Protein AF-A0A8H5LHE0-F1 (afdb_monomer_lite)

InterPro domains:
  IPR001611 Leucine-rich repeat [PF00560] (117-133)
  IPR032675 Leucine-rich repeat domain superfamily [G3DSA:3.80.10.10] (37-276)

Radius of gyration: 21.03 Å; chains: 1; bounding box: 62×58×52 Å

pLDDT: mean 79.69, std 18.16, range [37.25, 98.5]

Sequence (276 aa):
MSGLGLANSEYYSRATQTLALPSSAPSAKPGGLGHARAFSSAFSPPSSSSSASISELAVPIPSVPLSEILSIPPIPPDTASFASSLRVLSFKNRRADRSFTLPASASYDVDTGLLPNLEELDLEGCNFSDSVPVARIATGSSGATTPTRSNEPLLSLITTLFPNLVTLNLSYNLLTSDLFKAEEGKPDVLSRILFLPEGGSQAVPKTKGLKHLLLKGNRITNLDAFAAIGRDGLGTGSGGNKFTLEELDVRDNEIVALPPKLGMWPLEVLLVDGNV

Secondary structure (DSSP, 8-state):
--HHHHTSTTTEETTTTEEEPPPSS----TT------------PPP-S-----TTS--PPPP-B-HHHHHTPPPSSTTSS-HHHH--EEE-TT-TT--SEEEESS----TTT-SSTT--EEE-TTS---SEEEEEEEPSS-SS-PPPEEEEEEHHHHHHHH-TT-SEEE-TTS--BGGGGPPPTTS--HHHHHHEEESS--TTS-------EEE-TTSB----HHHHHHTTTSS--SSS-EEE---EEE-TTS--S---GGGGGS--SEEE-TT--

Organism: NCBI:txid2823264

Structure (mmCIF, N/CA/C/O backbone):
data_AF-A0A8H5LHE0-F1
#
_entry.id   AF-A0A8H5LHE0-F1
#
loop_
_atom_site.group_PDB
_atom_site.id
_atom_site.type_symbol
_atom_site.label_atom_id
_atom_site.label_alt_id
_atom_site.label_comp_id
_atom_site.label_asym_id
_atom_site.label_entity_id
_atom_site.label_seq_id
_atom_site.pdbx_PDB_ins_code
_atom_site.Cartn_x
_atom_site.Cartn_y
_atom_site.Cartn_z
_atom_site.occupancy
_atom_site.B_iso_or_equiv
_atom_site.auth_seq_id
_atom_site.auth_comp_id
_atom_site.auth_asym_id
_atom_site.auth_atom_id
_atom_site.pdbx_PDB_model_num
ATOM 1 N N . MET A 1 1 ? 16.526 -12.963 -11.743 1.00 54.44 1 MET A N 1
ATOM 2 C CA . MET A 1 1 ? 15.795 -13.336 -12.976 1.00 54.44 1 MET A CA 1
ATOM 3 C C . MET A 1 1 ? 16.007 -12.213 -13.974 1.00 54.44 1 MET A C 1
ATOM 5 O O . MET A 1 1 ? 15.900 -11.068 -13.569 1.00 54.44 1 MET A O 1
ATOM 9 N N . SER A 1 2 ? 16.366 -12.495 -15.226 1.00 58.78 2 SER A N 1
ATOM 10 C CA . SER A 1 2 ? 16.538 -11.440 -16.238 1.00 58.78 2 SER A CA 1
ATOM 11 C C . SER A 1 2 ? 15.185 -10.783 -16.552 1.00 58.78 2 SER A C 1
ATOM 13 O O . SER A 1 2 ? 14.195 -11.506 -16.654 1.00 58.78 2 SER A O 1
ATOM 15 N N . GLY A 1 3 ? 15.126 -9.457 -16.738 1.00 62.53 3 GLY A N 1
ATOM 16 C CA . GLY A 1 3 ? 13.869 -8.712 -16.955 1.00 62.53 3 GLY A CA 1
ATOM 17 C C . GLY A 1 3 ? 12.990 -9.269 -18.087 1.00 62.53 3 GLY A C 1
ATOM 18 O O . GLY A 1 3 ? 11.775 -9.350 -17.949 1.00 62.53 3 GLY A O 1
ATOM 19 N N . LEU A 1 4 ? 13.595 -9.797 -19.156 1.00 65.50 4 LEU A N 1
ATOM 20 C CA . LEU A 1 4 ? 12.873 -10.450 -20.260 1.00 65.50 4 LEU A CA 1
ATOM 21 C C . LEU A 1 4 ? 12.055 -11.683 -19.832 1.00 65.50 4 LEU A C 1
ATOM 23 O O . LEU A 1 4 ? 11.047 -11.990 -20.458 1.00 65.50 4 LEU A O 1
ATOM 27 N N . GLY A 1 5 ? 12.454 -12.379 -18.764 1.00 74.81 5 GLY A N 1
ATOM 28 C CA . GLY A 1 5 ? 11.702 -13.521 -18.234 1.00 74.81 5 GLY A CA 1
ATOM 29 C C . GLY A 1 5 ? 10.408 -13.115 -17.523 1.00 74.81 5 GLY A C 1
ATOM 30 O O . GLY A 1 5 ? 9.460 -13.892 -17.501 1.00 74.81 5 GLY A O 1
ATOM 31 N N . LEU A 1 6 ? 10.344 -11.890 -16.988 1.00 77.88 6 LEU A N 1
ATOM 32 C CA . LEU A 1 6 ? 9.155 -11.352 -16.316 1.00 77.88 6 LEU A CA 1
ATOM 33 C C . LEU A 1 6 ? 8.060 -10.933 -17.307 1.00 77.88 6 LEU A C 1
ATOM 35 O O . LEU A 1 6 ? 6.893 -10.876 -16.940 1.00 77.88 6 LEU A O 1
ATOM 39 N N . ALA A 1 7 ? 8.425 -10.690 -18.567 1.00 76.44 7 ALA A N 1
ATOM 40 C CA . ALA A 1 7 ? 7.491 -10.395 -19.651 1.00 76.44 7 ALA A CA 1
ATOM 41 C C . ALA A 1 7 ? 6.779 -11.639 -20.223 1.00 76.44 7 ALA A C 1
ATOM 43 O O . ALA A 1 7 ? 5.965 -11.517 -21.140 1.00 76.44 7 ALA A O 1
ATOM 44 N N . ASN A 1 8 ? 7.094 -12.837 -19.719 1.00 84.19 8 ASN A N 1
ATOM 45 C CA . ASN A 1 8 ? 6.444 -14.079 -20.128 1.00 84.19 8 ASN A CA 1
ATOM 46 C C . ASN A 1 8 ? 4.949 -14.051 -19.758 1.00 84.19 8 ASN A C 1
ATOM 48 O O . ASN A 1 8 ? 4.590 -13.594 -18.674 1.00 84.19 8 ASN A O 1
ATOM 52 N N . SER A 1 9 ? 4.087 -14.598 -20.622 1.00 82.44 9 SER A N 1
ATOM 53 C CA . SER A 1 9 ? 2.644 -14.740 -20.383 1.00 82.44 9 SER A CA 1
ATOM 54 C C . SER A 1 9 ? 2.292 -15.530 -19.119 1.00 82.44 9 SER A C 1
ATOM 56 O O . SER A 1 9 ? 1.175 -15.417 -18.628 1.00 82.44 9 SER A O 1
ATOM 58 N N . GLU A 1 10 ? 3.226 -16.325 -18.589 1.00 87.12 10 GLU A N 1
ATOM 59 C CA . GLU A 1 10 ? 3.064 -17.006 -17.296 1.00 87.12 10 GLU A CA 1
ATOM 60 C C . GLU A 1 10 ? 2.968 -16.038 -16.107 1.00 87.12 10 GLU A C 1
ATOM 62 O O . GLU A 1 10 ? 2.309 -16.350 -15.118 1.00 87.12 10 GLU A O 1
ATOM 67 N N . TYR A 1 11 ? 3.615 -14.874 -16.199 1.00 88.75 11 TYR A N 1
ATOM 68 C CA . TYR A 1 11 ? 3.685 -13.885 -15.117 1.00 88.75 11 TYR A CA 1
ATOM 69 C C . TYR A 1 11 ? 3.002 -12.570 -15.486 1.00 88.75 11 TYR A C 1
ATOM 71 O O . TYR A 1 11 ? 2.479 -11.880 -14.612 1.00 88.75 11 TYR A O 1
ATOM 79 N N . TYR A 1 12 ? 2.992 -12.221 -16.774 1.00 90.50 12 TYR A N 1
ATOM 80 C CA . TYR A 1 12 ? 2.439 -10.978 -17.283 1.00 90.50 12 TYR A CA 1
ATOM 81 C C . TYR A 1 12 ? 1.205 -11.213 -18.160 1.00 90.50 12 TYR A C 1
ATOM 83 O O . TYR A 1 12 ? 1.276 -11.798 -19.241 1.00 90.50 12 TYR A O 1
ATOM 91 N N . SER A 1 13 ? 0.068 -10.670 -17.727 1.00 91.19 13 SER A N 1
ATOM 92 C CA . SER A 1 13 ? -1.157 -10.598 -18.519 1.00 91.19 13 SER A CA 1
ATOM 93 C C . SER A 1 13 ? -1.261 -9.232 -19.189 1.00 91.19 13 SER A C 1
ATOM 95 O O . SER A 1 13 ? -1.514 -8.216 -18.541 1.00 91.19 13 SER A O 1
ATOM 97 N N . ARG A 1 14 ? -1.125 -9.206 -20.519 1.00 86.56 14 ARG A N 1
ATOM 98 C CA . ARG A 1 14 ? -1.249 -7.973 -21.312 1.00 86.56 14 ARG A CA 1
ATOM 99 C C . ARG A 1 14 ? -2.668 -7.404 -21.318 1.00 86.56 14 ARG A C 1
ATOM 101 O O . ARG A 1 14 ? -2.822 -6.190 -21.372 1.00 86.56 14 ARG A O 1
ATOM 108 N N . ALA A 1 15 ? -3.688 -8.263 -21.269 1.00 88.75 15 ALA A N 1
ATOM 109 C CA . ALA A 1 15 ? -5.090 -7.840 -21.309 1.00 88.75 15 ALA A CA 1
ATOM 110 C C . ALA A 1 15 ? -5.463 -6.970 -20.101 1.00 88.75 15 ALA A C 1
ATOM 112 O O . ALA A 1 15 ? -6.249 -6.038 -20.229 1.00 88.75 15 ALA A O 1
ATOM 113 N N . THR A 1 16 ? -4.863 -7.262 -18.949 1.00 89.88 16 THR A N 1
ATOM 114 C CA . THR A 1 16 ? -5.118 -6.576 -17.677 1.00 89.88 16 THR A CA 1
ATOM 115 C C . THR A 1 16 ? -3.942 -5.710 -17.225 1.00 89.88 16 THR A C 1
ATOM 117 O O . THR A 1 16 ? -4.024 -5.068 -16.183 1.00 89.88 16 THR A O 1
ATOM 120 N N . GLN A 1 17 ? -2.846 -5.682 -17.997 1.00 91.75 17 GLN A N 1
ATOM 121 C CA . GLN A 1 17 ? -1.591 -5.008 -17.643 1.00 91.75 17 GLN A CA 1
ATOM 122 C C . GLN A 1 17 ? -1.108 -5.404 -16.236 1.00 91.75 17 GLN A C 1
ATOM 124 O O . GLN A 1 17 ? -0.696 -4.562 -15.432 1.00 91.75 17 GLN A O 1
ATOM 129 N N . THR A 1 18 ? -1.200 -6.704 -15.942 1.00 93.06 18 THR A N 1
ATOM 130 C CA . THR A 1 18 ? -0.931 -7.289 -14.625 1.00 93.06 18 THR A CA 1
ATOM 131 C C . THR A 1 18 ? 0.357 -8.087 -14.649 1.00 93.06 18 THR A C 1
ATOM 133 O O . THR A 1 18 ? 0.488 -8.993 -15.468 1.00 93.06 18 THR A O 1
ATOM 136 N N . LEU A 1 19 ? 1.264 -7.806 -13.717 1.00 93.75 19 LEU A N 1
ATOM 137 C CA . LEU A 1 19 ? 2.435 -8.631 -13.437 1.00 93.75 19 LEU A CA 1
ATOM 138 C C . LEU A 1 19 ? 2.262 -9.303 -12.072 1.00 93.75 19 LEU A C 1
ATOM 140 O O . LEU A 1 19 ? 2.226 -8.629 -11.043 1.00 93.75 19 LEU A O 1
ATOM 144 N N . ALA A 1 20 ? 2.175 -10.630 -12.065 1.00 93.69 20 ALA A N 1
ATOM 145 C CA . ALA A 1 20 ? 2.076 -11.438 -10.859 1.00 93.69 20 ALA A CA 1
ATOM 146 C C . ALA A 1 20 ? 3.288 -12.363 -10.758 1.00 93.69 20 ALA A C 1
ATOM 148 O O . ALA A 1 20 ? 3.513 -13.218 -11.616 1.00 93.69 20 ALA A O 1
ATOM 149 N N . LEU A 1 21 ? 4.080 -12.194 -9.700 1.00 89.94 21 LEU A N 1
ATOM 150 C CA . LEU A 1 21 ? 5.230 -13.058 -9.461 1.00 89.94 21 LEU A CA 1
ATOM 151 C C . LEU A 1 21 ? 4.852 -14.228 -8.552 1.00 89.94 21 LEU A C 1
ATOM 153 O O . LEU A 1 21 ? 4.081 -14.052 -7.607 1.00 89.94 21 LEU A O 1
ATOM 157 N N . PRO A 1 22 ? 5.427 -15.421 -8.780 1.00 87.44 22 PRO A N 1
ATOM 158 C CA . PRO A 1 22 ? 5.182 -16.569 -7.920 1.00 87.44 22 PRO A CA 1
ATOM 159 C C . PRO A 1 22 ? 5.734 -16.326 -6.507 1.00 87.44 22 PRO A C 1
ATOM 161 O O . PRO A 1 22 ? 6.632 -15.506 -6.304 1.00 87.44 22 PRO A O 1
ATOM 164 N N . SER A 1 23 ? 5.233 -17.077 -5.526 1.00 85.25 23 SER A N 1
ATOM 165 C CA . SER A 1 23 ? 5.738 -17.064 -4.145 1.00 85.25 23 SER A CA 1
ATOM 166 C C . SER A 1 23 ? 7.246 -17.362 -4.095 1.00 85.25 23 SER A C 1
ATOM 168 O O . SER A 1 23 ? 7.713 -18.287 -4.761 1.00 85.25 23 SER A O 1
ATOM 170 N N . SER A 1 24 ? 8.017 -16.608 -3.298 1.00 78.81 24 SER A N 1
ATOM 171 C CA . SER A 1 24 ? 9.473 -16.817 -3.161 1.00 78.81 24 SER A CA 1
ATOM 172 C C . SER A 1 24 ? 9.843 -17.948 -2.196 1.00 78.81 24 SER A C 1
ATOM 174 O O . SER A 1 24 ? 10.976 -18.424 -2.204 1.00 78.81 24 SER A O 1
ATOM 176 N N . ALA A 1 25 ? 8.877 -18.435 -1.414 1.00 65.50 25 ALA A N 1
ATOM 177 C CA . ALA A 1 25 ? 9.000 -19.650 -0.618 1.00 65.50 25 ALA A CA 1
ATOM 178 C C . ALA A 1 25 ? 8.019 -20.723 -1.124 1.00 65.50 25 ALA A C 1
ATOM 180 O O . ALA A 1 25 ? 6.907 -20.380 -1.547 1.00 65.50 25 ALA A O 1
ATOM 181 N N . PRO A 1 26 ? 8.379 -22.020 -1.072 1.00 56.56 26 PRO A N 1
ATOM 182 C CA . PRO A 1 26 ? 7.423 -23.083 -1.348 1.00 56.56 26 PRO A CA 1
ATOM 183 C C . PRO A 1 26 ? 6.243 -22.952 -0.381 1.00 56.56 26 PRO A C 1
ATOM 185 O O . PRO A 1 26 ? 6.439 -22.794 0.825 1.00 56.56 26 PRO A O 1
ATOM 188 N N . SER A 1 27 ? 5.020 -23.000 -0.919 1.00 50.03 27 SER A N 1
ATOM 189 C CA . SER A 1 27 ? 3.798 -23.044 -0.112 1.00 50.03 27 SER A CA 1
ATOM 190 C C . SER A 1 27 ? 3.952 -24.152 0.929 1.00 50.03 27 SER A C 1
ATOM 192 O O . SER A 1 27 ? 4.210 -25.308 0.576 1.00 50.03 27 SER A O 1
ATOM 194 N N . ALA A 1 28 ? 3.847 -23.801 2.213 1.00 53.59 28 ALA A N 1
ATOM 195 C CA . ALA A 1 28 ? 3.747 -24.794 3.269 1.00 53.59 28 ALA A CA 1
ATOM 196 C C . ALA A 1 28 ? 2.444 -25.559 3.016 1.00 53.59 28 ALA A C 1
ATOM 198 O O . ALA A 1 28 ? 1.363 -25.063 3.326 1.00 53.59 28 ALA A O 1
ATOM 199 N N . LYS A 1 29 ? 2.535 -26.718 2.352 1.00 44.94 29 LYS A N 1
ATOM 200 C CA . LYS A 1 29 ? 1.365 -27.528 2.005 1.00 44.94 29 LYS A CA 1
ATOM 201 C C . LYS A 1 29 ? 0.512 -27.742 3.265 1.00 44.94 29 LYS A C 1
ATOM 203 O O . LYS A 1 29 ? 1.052 -28.245 4.256 1.00 44.94 29 LYS A O 1
ATOM 208 N N . PRO A 1 30 ? -0.794 -27.424 3.234 1.00 41.91 30 PRO A N 1
ATOM 209 C CA . PRO A 1 30 ? -1.678 -27.714 4.352 1.00 41.91 30 PRO A CA 1
ATOM 210 C C . PRO A 1 30 ? -1.761 -29.239 4.491 1.00 41.91 30 PRO A C 1
ATOM 212 O O . PRO A 1 30 ? -2.209 -29.929 3.578 1.00 41.91 30 PRO A O 1
ATOM 215 N N . GLY A 1 31 ? -1.233 -29.772 5.595 1.00 52.66 31 GLY A N 1
ATOM 216 C CA . GLY A 1 31 ? -1.189 -31.214 5.881 1.00 52.66 31 GLY A CA 1
ATOM 217 C C . GLY A 1 31 ? 0.184 -31.883 5.752 1.00 52.66 31 GLY A C 1
ATOM 218 O O . GLY A 1 31 ? 0.308 -33.071 6.037 1.00 52.66 31 GLY A O 1
ATOM 219 N N . GLY A 1 32 ? 1.235 -31.153 5.369 1.00 42.94 32 GLY A N 1
ATOM 220 C CA . GLY A 1 32 ? 2.600 -31.670 5.422 1.00 42.94 32 GLY A CA 1
ATOM 221 C C . GLY A 1 32 ? 3.269 -31.321 6.747 1.00 42.94 32 GLY A C 1
ATOM 222 O O . GLY A 1 32 ? 3.623 -30.165 6.955 1.00 42.94 32 GLY A O 1
ATOM 223 N N . LEU A 1 33 ? 3.548 -32.318 7.592 1.00 46.28 33 LEU A N 1
ATOM 224 C CA . LEU A 1 33 ? 4.610 -32.283 8.615 1.00 46.28 33 LEU A CA 1
ATOM 225 C C . LEU A 1 33 ? 5.990 -32.186 7.922 1.00 46.28 33 LEU A C 1
ATOM 227 O O . LEU A 1 33 ? 6.858 -33.046 8.048 1.00 46.28 33 LEU A O 1
ATOM 231 N N . GLY A 1 34 ? 6.156 -31.170 7.077 1.00 43.78 34 GLY A N 1
ATOM 232 C CA . GLY A 1 34 ? 7.313 -30.953 6.234 1.00 43.78 34 GLY A CA 1
ATOM 233 C C . GLY A 1 34 ? 8.376 -30.253 7.048 1.00 43.78 34 GLY A C 1
ATOM 234 O O . GLY A 1 34 ? 8.354 -29.035 7.188 1.00 43.78 34 GLY A O 1
ATOM 235 N N . HIS A 1 35 ? 9.294 -31.041 7.594 1.00 44.81 35 HIS A N 1
ATOM 236 C CA . HIS A 1 35 ? 10.534 -30.572 8.189 1.00 44.81 35 HIS A CA 1
ATOM 237 C C . HIS A 1 35 ? 11.171 -29.484 7.314 1.00 44.81 35 HIS A C 1
ATOM 239 O O . HIS A 1 35 ? 11.759 -29.779 6.272 1.00 44.81 35 HIS A O 1
ATOM 245 N N . ALA A 1 36 ? 11.098 -28.231 7.762 1.00 43.22 36 ALA A N 1
ATOM 246 C CA . ALA A 1 36 ? 11.958 -27.164 7.284 1.00 43.22 36 ALA A CA 1
ATOM 247 C C . ALA A 1 36 ? 13.386 -27.482 7.748 1.00 43.22 36 ALA A C 1
ATOM 249 O O . ALA A 1 36 ? 13.883 -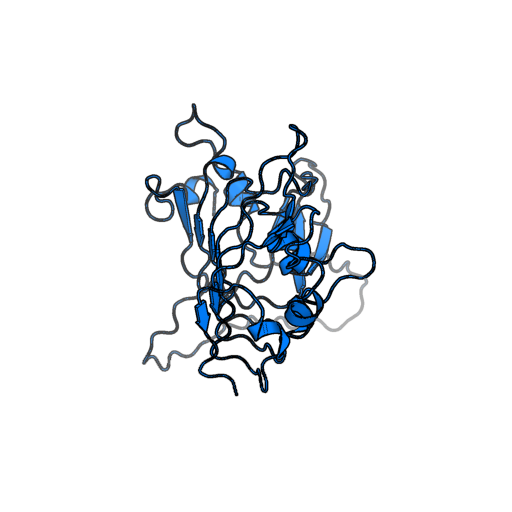26.930 8.727 1.00 43.22 36 ALA A O 1
ATOM 250 N N . ARG A 1 37 ? 14.049 -28.433 7.080 1.00 46.81 37 ARG A N 1
ATOM 251 C CA . ARG A 1 37 ? 15.497 -28.595 7.181 1.00 46.81 37 ARG A CA 1
ATOM 252 C C . ARG A 1 37 ? 16.111 -27.416 6.442 1.00 46.81 37 ARG A C 1
ATOM 254 O O . ARG A 1 37 ? 16.489 -27.519 5.281 1.00 46.81 37 ARG A O 1
ATOM 261 N N . ALA A 1 38 ? 16.159 -26.274 7.118 1.00 44.72 38 ALA A N 1
ATOM 262 C CA . ALA A 1 38 ? 17.138 -25.261 6.795 1.00 44.72 38 ALA A CA 1
ATOM 263 C C . ALA A 1 38 ? 18.503 -25.951 6.898 1.00 44.72 38 ALA A C 1
ATOM 265 O O . ALA A 1 38 ? 18.908 -26.391 7.975 1.00 44.72 38 ALA A O 1
ATOM 266 N N . PHE A 1 39 ? 19.181 -26.130 5.767 1.00 54.00 39 PHE A N 1
ATOM 267 C CA . PHE A 1 39 ? 20.599 -26.442 5.782 1.00 54.00 39 PHE A CA 1
ATOM 268 C C . PHE A 1 39 ? 21.300 -25.177 6.270 1.00 54.00 39 PHE A C 1
ATOM 270 O O . PHE A 1 39 ? 21.636 -24.296 5.485 1.00 54.00 39 PHE A O 1
ATOM 277 N N . SER A 1 40 ? 21.453 -25.050 7.586 1.00 41.16 40 SER A N 1
ATOM 278 C CA . SER A 1 40 ? 22.389 -24.096 8.159 1.00 41.16 40 SER A CA 1
ATOM 279 C C . SER A 1 40 ? 23.785 -24.552 7.757 1.00 41.16 40 SER A C 1
ATOM 281 O O . SER A 1 40 ? 24.332 -25.486 8.343 1.00 41.16 40 SER A O 1
ATOM 283 N N . SER A 1 41 ? 24.374 -23.917 6.748 1.00 46.53 41 SER A N 1
ATOM 284 C CA . SER A 1 41 ? 25.824 -23.890 6.596 1.00 46.53 41 SER A CA 1
ATOM 285 C C . SER A 1 41 ? 26.369 -23.152 7.817 1.00 46.53 41 SER A C 1
ATOM 287 O O . SER A 1 41 ? 26.379 -21.925 7.878 1.00 46.53 41 SER A O 1
ATOM 289 N N . ALA A 1 42 ? 26.736 -23.916 8.844 1.00 40.16 42 ALA A N 1
ATOM 290 C CA . ALA A 1 42 ? 27.431 -23.405 10.009 1.00 40.16 42 ALA A CA 1
ATOM 291 C C . ALA A 1 42 ? 28.771 -22.819 9.546 1.00 40.16 42 ALA A C 1
ATOM 293 O O . ALA A 1 42 ? 29.701 -23.548 9.213 1.00 40.16 42 ALA A O 1
ATOM 294 N N . PHE A 1 43 ? 28.854 -21.493 9.490 1.00 49.34 43 PHE A N 1
ATOM 295 C CA . PHE A 1 43 ? 30.120 -20.788 9.383 1.00 49.34 43 PHE A CA 1
ATOM 296 C C . PHE A 1 43 ? 30.733 -20.749 10.784 1.00 49.34 43 PHE A C 1
ATOM 298 O O . PHE A 1 43 ? 30.229 -20.059 11.669 1.00 49.34 43 PHE A O 1
ATOM 305 N N . SER A 1 44 ? 31.782 -21.537 11.016 1.00 37.25 44 SER A N 1
ATOM 306 C CA . SER A 1 44 ? 32.596 -21.420 12.226 1.00 37.25 44 SER A CA 1
ATOM 307 C C . SER A 1 44 ? 33.431 -20.138 12.125 1.00 37.25 44 SER A C 1
ATOM 309 O O . SER A 1 44 ? 34.241 -20.038 11.202 1.00 37.25 44 SER A O 1
ATOM 311 N N . PRO A 1 45 ? 33.270 -19.149 13.023 1.00 41.16 45 PRO A N 1
ATOM 312 C CA . PRO A 1 45 ? 34.145 -17.986 13.015 1.00 41.16 45 PRO A CA 1
ATOM 313 C C . PRO A 1 45 ? 35.561 -18.417 13.436 1.00 41.16 45 PRO A C 1
ATOM 315 O O . PRO A 1 45 ? 35.708 -19.062 14.479 1.00 41.16 45 PRO A O 1
ATOM 318 N N . PRO A 1 46 ? 36.617 -18.086 12.670 1.00 42.91 46 PRO A N 1
ATOM 319 C CA . PRO A 1 46 ? 37.979 -18.321 13.115 1.00 42.91 46 PRO A CA 1
ATOM 320 C C . PRO A 1 46 ? 38.307 -17.367 14.267 1.00 42.91 46 PRO A C 1
ATOM 322 O O . PRO A 1 46 ? 38.228 -16.144 14.155 1.00 42.91 46 PRO A O 1
ATOM 325 N N . SER A 1 47 ? 38.697 -17.940 15.399 1.00 44.44 47 SER A N 1
ATOM 326 C CA . SER A 1 47 ? 39.348 -17.225 16.486 1.00 44.44 47 SER A CA 1
ATOM 327 C C . SER A 1 47 ? 40.751 -16.799 16.044 1.00 44.44 47 SER A C 1
ATOM 329 O O . SER A 1 47 ? 41.627 -17.656 15.951 1.00 44.44 47 SER A O 1
ATOM 331 N N . SER A 1 48 ? 40.954 -15.507 15.769 1.00 43.44 48 SER A N 1
ATOM 332 C CA . SER A 1 48 ? 42.136 -14.686 16.121 1.00 43.44 48 SER A CA 1
ATOM 333 C C . SER A 1 48 ? 42.390 -13.538 15.129 1.00 43.44 48 SER A C 1
ATOM 335 O O . SER A 1 48 ? 42.499 -13.724 13.923 1.00 43.44 48 SER A O 1
ATOM 337 N N . SER A 1 49 ? 42.471 -12.330 15.697 1.00 47.41 49 SER A N 1
ATOM 338 C CA . SER A 1 49 ? 43.287 -11.178 15.282 1.00 47.41 49 SER A CA 1
ATOM 339 C C . SER A 1 49 ? 43.680 -11.051 13.803 1.00 47.41 49 SER A C 1
ATOM 341 O O . SER A 1 49 ? 44.738 -11.518 13.390 1.00 47.41 49 SER A O 1
ATOM 343 N N . SER A 1 50 ? 42.909 -10.281 13.039 1.00 39.25 50 SER A N 1
ATOM 344 C CA . SER A 1 50 ? 43.440 -9.370 12.014 1.00 39.25 50 SER A CA 1
ATOM 345 C C . SER A 1 50 ? 42.324 -8.460 11.500 1.00 39.25 50 SER A C 1
ATOM 347 O O . SER A 1 50 ? 41.168 -8.855 11.374 1.00 39.25 50 SER A O 1
ATOM 349 N N . SER A 1 51 ? 42.673 -7.202 11.261 1.00 47.44 51 SER A N 1
ATOM 350 C CA . SER A 1 51 ? 41.831 -6.137 10.722 1.00 47.44 51 SER A CA 1
ATOM 351 C C . SER A 1 51 ? 41.463 -6.396 9.254 1.00 47.44 51 SER A C 1
ATOM 353 O O . SER A 1 51 ? 41.991 -5.745 8.353 1.00 47.44 51 SER A O 1
ATOM 355 N N . ALA A 1 52 ? 40.583 -7.364 9.006 1.00 39.06 52 ALA A N 1
ATOM 356 C CA . ALA A 1 52 ? 40.006 -7.621 7.693 1.00 39.06 52 ALA A CA 1
ATOM 357 C C . ALA A 1 52 ? 38.721 -6.796 7.524 1.00 39.06 52 ALA A C 1
ATOM 359 O O . ALA A 1 52 ? 37.799 -6.869 8.338 1.00 39.06 52 ALA A O 1
ATOM 360 N N . SER A 1 53 ? 38.666 -5.981 6.473 1.00 43.50 53 SER A N 1
ATOM 361 C CA . SER A 1 53 ? 37.471 -5.250 6.052 1.00 43.50 53 SER A CA 1
ATOM 362 C C . SER A 1 53 ? 36.292 -6.210 5.870 1.00 43.50 53 SER A C 1
ATOM 364 O O . SER A 1 53 ? 36.383 -7.154 5.089 1.00 43.50 53 SER A O 1
ATOM 366 N N . ILE A 1 54 ? 35.170 -5.938 6.544 1.00 48.47 54 ILE A N 1
ATOM 367 C CA . ILE A 1 54 ? 33.906 -6.709 6.549 1.00 48.47 54 ILE A CA 1
ATOM 368 C C . ILE A 1 54 ? 33.162 -6.595 5.189 1.00 48.47 54 ILE A C 1
ATOM 370 O O . ILE A 1 54 ? 31.938 -6.579 5.112 1.00 48.47 54 ILE A O 1
ATOM 374 N N . SER A 1 55 ? 33.892 -6.480 4.081 1.00 45.00 55 SER A N 1
ATOM 375 C CA . SER A 1 55 ? 33.342 -6.227 2.745 1.00 45.00 55 SER A CA 1
ATOM 376 C C . SER A 1 55 ? 33.227 -7.484 1.876 1.00 45.00 55 SER A C 1
ATOM 378 O O . SER A 1 55 ? 32.697 -7.393 0.774 1.00 45.00 55 SER A O 1
ATOM 380 N N . GLU A 1 56 ? 33.704 -8.651 2.322 1.00 43.22 56 GLU A N 1
ATOM 381 C CA . GLU A 1 56 ? 34.056 -9.735 1.385 1.00 43.22 56 GLU A CA 1
ATOM 382 C C . GLU A 1 56 ? 33.049 -10.891 1.233 1.00 43.22 56 GLU A C 1
ATOM 384 O O . GLU A 1 56 ? 33.294 -11.811 0.460 1.00 43.22 56 GLU A O 1
ATOM 389 N N . LEU A 1 57 ? 31.874 -10.851 1.875 1.00 46.66 57 LEU A N 1
ATOM 390 C CA . LEU A 1 57 ? 30.808 -11.823 1.570 1.00 46.66 57 LEU A CA 1
ATOM 391 C C . LEU A 1 57 ? 29.402 -11.280 1.859 1.00 46.66 57 LEU A C 1
ATOM 393 O O . LEU A 1 57 ? 28.619 -11.861 2.610 1.00 46.66 57 LEU A O 1
ATOM 397 N N . ALA A 1 58 ? 29.065 -10.129 1.278 1.00 56.31 58 ALA A N 1
ATOM 398 C CA . ALA A 1 58 ? 27.696 -9.630 1.327 1.00 56.31 58 ALA A CA 1
ATOM 399 C C . ALA A 1 58 ? 26.811 -10.479 0.399 1.00 56.31 58 ALA A C 1
ATOM 401 O O . ALA A 1 58 ? 26.716 -10.218 -0.799 1.00 56.31 58 ALA A O 1
ATOM 402 N N . VAL A 1 59 ? 26.161 -11.507 0.953 1.00 62.47 59 VAL A N 1
ATOM 403 C CA . VAL A 1 59 ? 25.102 -12.240 0.247 1.00 62.47 59 VAL A CA 1
ATOM 404 C C . VAL A 1 59 ? 24.025 -11.228 -0.178 1.00 62.47 59 VAL A C 1
ATOM 406 O O . VAL A 1 59 ? 23.607 -10.416 0.659 1.00 62.47 59 VAL A O 1
ATOM 409 N N . PRO A 1 60 ? 23.583 -11.230 -1.451 1.00 66.12 60 PRO A N 1
ATOM 410 C CA . PRO A 1 60 ? 22.484 -10.384 -1.891 1.00 66.12 60 PRO A CA 1
ATOM 411 C C . PRO A 1 60 ? 21.262 -10.653 -1.018 1.00 66.12 60 PRO A C 1
ATOM 413 O O . PRO A 1 60 ? 20.797 -11.789 -0.919 1.00 66.12 60 PRO A O 1
ATOM 416 N N . ILE A 1 61 ? 20.768 -9.614 -0.349 1.00 75.69 61 ILE A N 1
ATOM 417 C CA . ILE A 1 61 ? 19.530 -9.715 0.420 1.00 75.69 61 ILE A CA 1
ATOM 418 C C . ILE A 1 61 ? 18.409 -9.880 -0.608 1.00 75.69 61 ILE A C 1
ATOM 420 O O . ILE A 1 61 ? 18.334 -9.056 -1.523 1.00 75.69 61 ILE A O 1
ATOM 424 N N . PRO A 1 62 ? 17.562 -10.918 -0.503 1.00 81.81 62 PRO A N 1
ATOM 425 C CA . PRO A 1 62 ? 16.429 -11.052 -1.399 1.00 81.81 62 PRO A CA 1
ATOM 426 C C . PRO A 1 62 ? 15.542 -9.805 -1.311 1.00 81.81 62 PRO A C 1
ATOM 428 O O . PRO A 1 62 ? 15.210 -9.320 -0.221 1.00 81.81 62 PRO A O 1
ATOM 431 N N . SER A 1 63 ? 15.198 -9.257 -2.468 1.00 86.38 63 SER A N 1
ATOM 432 C CA . SER A 1 63 ? 14.469 -8.004 -2.593 1.00 86.38 63 SER A CA 1
ATOM 433 C C . SER A 1 63 ? 13.360 -8.124 -3.623 1.00 86.38 63 SER A C 1
ATOM 435 O O . SER A 1 63 ? 13.387 -8.984 -4.507 1.00 86.38 63 SER A O 1
ATOM 437 N N . VAL A 1 64 ? 12.368 -7.248 -3.493 1.00 86.31 64 VAL A N 1
ATOM 438 C CA . VAL A 1 64 ? 11.316 -7.103 -4.491 1.00 86.31 64 VAL A CA 1
ATOM 439 C C . VAL A 1 64 ? 11.965 -6.660 -5.808 1.00 86.31 64 VAL A C 1
ATOM 441 O O . VAL A 1 64 ? 12.682 -5.651 -5.805 1.00 86.31 64 VAL A O 1
ATOM 444 N N . PRO A 1 65 ? 11.707 -7.354 -6.933 1.00 87.56 65 PRO A N 1
ATOM 445 C CA . PRO A 1 65 ? 12.446 -7.164 -8.180 1.00 87.56 65 PRO A CA 1
ATOM 446 C C . PRO A 1 65 ? 11.962 -5.942 -8.981 1.00 87.56 65 PRO A C 1
ATOM 448 O O . PRO A 1 65 ? 11.646 -6.027 -10.167 1.00 87.56 65 PRO A O 1
ATOM 451 N N . LEU A 1 66 ? 11.846 -4.783 -8.325 1.00 87.88 66 LEU A N 1
ATOM 452 C CA . LEU A 1 66 ? 11.402 -3.538 -8.957 1.00 87.88 66 LEU A CA 1
ATOM 453 C C . LEU A 1 66 ? 12.406 -3.039 -10.001 1.00 87.88 66 LEU A C 1
ATOM 455 O O . LEU A 1 66 ? 12.010 -2.556 -11.058 1.00 87.88 66 LEU A O 1
ATOM 459 N N . SER A 1 67 ? 13.703 -3.187 -9.730 1.00 84.69 67 SER A N 1
ATOM 460 C CA . SER A 1 67 ? 14.757 -2.788 -10.668 1.00 84.69 67 SER A CA 1
ATOM 461 C C . SER A 1 67 ? 14.711 -3.620 -11.955 1.00 84.69 67 SER A C 1
ATOM 463 O O . SER A 1 67 ? 14.856 -3.087 -13.055 1.00 84.69 67 SER A O 1
ATOM 465 N N . GLU A 1 68 ? 14.437 -4.919 -11.838 1.00 86.88 68 GLU A N 1
ATOM 466 C CA . GLU A 1 68 ? 14.268 -5.825 -12.968 1.00 86.88 68 GLU A CA 1
ATOM 467 C C . GLU A 1 68 ? 13.029 -5.465 -13.784 1.00 86.88 68 GLU A C 1
ATOM 469 O O . GLU A 1 68 ? 13.107 -5.463 -15.011 1.00 86.88 68 GLU A O 1
ATOM 474 N N . ILE A 1 69 ? 11.921 -5.107 -13.127 1.00 87.75 69 ILE A N 1
ATOM 475 C CA . ILE A 1 69 ? 10.684 -4.667 -13.789 1.00 87.75 69 ILE A CA 1
ATOM 476 C C . ILE A 1 69 ? 10.919 -3.413 -14.639 1.00 87.75 69 ILE A C 1
ATOM 478 O O . ILE A 1 69 ? 10.430 -3.324 -15.763 1.00 87.75 69 ILE A O 1
ATOM 482 N N . LEU A 1 70 ? 11.710 -2.462 -14.144 1.00 86.88 70 LEU A N 1
ATOM 483 C CA . LEU A 1 70 ? 12.034 -1.234 -14.881 1.00 86.88 70 LEU A CA 1
ATOM 484 C C . LEU A 1 70 ? 12.929 -1.479 -16.090 1.00 86.88 70 LEU A C 1
ATOM 486 O O . LEU A 1 70 ? 12.876 -0.725 -17.057 1.00 86.88 70 LEU A O 1
ATOM 490 N N . SER A 1 71 ? 13.746 -2.531 -16.037 1.00 85.88 71 SER A N 1
ATOM 491 C CA . SER A 1 71 ? 14.616 -2.929 -17.144 1.00 85.88 71 SER A CA 1
ATOM 492 C C . SER A 1 71 ? 13.873 -3.638 -18.283 1.00 85.88 71 SER A C 1
ATOM 494 O O . SER A 1 71 ? 14.479 -3.932 -19.314 1.00 85.88 71 SER A O 1
ATOM 496 N N . ILE A 1 72 ? 12.576 -3.934 -18.116 1.00 86.44 72 ILE A N 1
ATOM 497 C CA . ILE A 1 72 ? 11.776 -4.609 -19.140 1.00 86.44 72 ILE A CA 1
ATOM 498 C C . ILE A 1 72 ? 11.528 -3.634 -20.303 1.00 86.44 72 ILE A C 1
ATOM 500 O O . ILE A 1 72 ? 10.996 -2.540 -20.090 1.00 86.44 72 ILE A O 1
ATOM 504 N N . PRO A 1 73 ? 11.893 -4.008 -21.544 1.00 83.94 73 PRO A N 1
ATOM 505 C CA . PRO A 1 73 ? 11.648 -3.168 -22.709 1.00 83.94 73 PRO A CA 1
ATOM 506 C C . PRO A 1 73 ? 10.140 -3.028 -22.999 1.00 83.94 73 PRO A C 1
ATOM 508 O O . PRO A 1 73 ? 9.345 -3.844 -22.535 1.00 83.94 73 PRO A O 1
ATOM 511 N N . PRO A 1 74 ? 9.720 -2.019 -23.782 1.00 81.81 74 PRO A N 1
ATOM 512 C CA . PRO A 1 74 ? 8.327 -1.864 -24.202 1.00 81.81 74 PRO A CA 1
ATOM 513 C C . PRO A 1 74 ? 7.804 -3.096 -24.955 1.00 81.81 74 PRO A C 1
ATOM 515 O O . PRO A 1 74 ? 8.513 -3.673 -25.783 1.00 81.81 74 PRO A O 1
ATOM 518 N N . ILE A 1 75 ? 6.553 -3.493 -24.697 1.00 75.38 75 ILE A N 1
ATOM 519 C CA . ILE A 1 75 ? 5.903 -4.629 -25.372 1.00 75.38 75 ILE A CA 1
ATOM 520 C C . ILE A 1 75 ? 4.484 -4.215 -25.774 1.00 75.38 75 ILE A C 1
ATOM 522 O O . ILE A 1 75 ? 3.597 -4.204 -24.912 1.00 75.38 75 ILE A O 1
ATOM 526 N N . PRO A 1 76 ? 4.211 -3.925 -27.066 1.00 74.69 76 PRO A N 1
ATOM 527 C CA . PRO A 1 76 ? 5.083 -3.966 -28.253 1.00 74.69 76 PRO A CA 1
ATOM 528 C C . PRO A 1 76 ? 6.203 -2.904 -28.257 1.00 74.69 76 PRO A C 1
ATOM 530 O O . PRO A 1 76 ? 6.082 -1.910 -27.543 1.00 74.69 76 PRO A O 1
ATOM 533 N N . PRO A 1 77 ? 7.259 -3.066 -29.083 1.00 75.25 77 PRO A N 1
ATOM 534 C CA . PRO A 1 77 ? 8.414 -2.157 -29.110 1.00 75.25 77 PRO A CA 1
ATOM 535 C C . PRO A 1 77 ? 8.055 -0.696 -29.426 1.00 75.25 77 PRO A C 1
ATOM 537 O O . PRO A 1 77 ? 8.779 0.205 -29.018 1.00 75.25 77 PRO A O 1
ATOM 540 N N . ASP A 1 78 ? 6.910 -0.462 -30.073 1.00 76.88 78 ASP A N 1
ATOM 541 C CA . ASP A 1 78 ? 6.441 0.870 -30.477 1.00 76.88 78 ASP A CA 1
ATOM 542 C C . ASP A 1 78 ? 5.550 1.550 -29.417 1.00 76.88 78 ASP A C 1
ATOM 544 O O . ASP A 1 78 ? 4.872 2.538 -29.701 1.00 76.88 78 ASP A O 1
ATOM 548 N N . THR A 1 79 ? 5.487 1.000 -28.201 1.00 78.50 79 THR A N 1
ATOM 549 C CA . THR A 1 79 ? 4.639 1.524 -27.120 1.00 78.50 79 THR A CA 1
ATOM 550 C C . THR A 1 79 ? 5.440 2.183 -26.006 1.00 78.50 79 THR A C 1
ATOM 552 O O . THR A 1 79 ? 6.669 2.159 -25.984 1.00 78.50 79 THR A O 1
ATOM 555 N N . ALA A 1 80 ? 4.724 2.827 -25.083 1.00 76.62 80 ALA A N 1
ATOM 556 C CA . ALA A 1 80 ? 5.314 3.401 -23.884 1.00 76.62 80 ALA A CA 1
ATOM 557 C C . ALA A 1 80 ? 6.065 2.326 -23.066 1.00 76.62 80 ALA A C 1
ATOM 559 O O . ALA A 1 80 ? 5.798 1.129 -23.199 1.00 76.62 80 ALA A O 1
ATOM 560 N N . SER A 1 81 ? 7.019 2.744 -22.226 1.00 85.62 81 SER A N 1
ATOM 561 C CA . SER A 1 81 ? 7.848 1.824 -21.431 1.00 85.62 81 SER A CA 1
ATOM 562 C C . SER A 1 81 ? 6.995 0.820 -20.650 1.00 85.62 81 SER A C 1
ATOM 564 O O . SER A 1 81 ? 5.910 1.172 -20.181 1.00 85.62 81 SER A O 1
ATOM 566 N N . PHE A 1 82 ? 7.482 -0.413 -20.461 1.00 87.38 82 PHE A N 1
ATOM 567 C CA . PHE A 1 82 ? 6.747 -1.443 -19.711 1.00 87.38 82 PHE A CA 1
ATOM 568 C C . PHE A 1 82 ? 6.271 -0.917 -18.348 1.00 87.38 82 PHE A C 1
ATOM 570 O O . PHE A 1 82 ? 5.095 -1.042 -18.005 1.00 87.38 82 PHE A O 1
ATOM 577 N N . ALA A 1 83 ? 7.162 -0.215 -17.644 1.00 87.62 83 ALA A N 1
ATOM 578 C CA . ALA A 1 83 ? 6.901 0.473 -16.384 1.00 87.62 83 ALA A CA 1
ATOM 579 C C . ALA A 1 83 ? 5.709 1.446 -16.439 1.00 87.62 83 ALA A C 1
ATOM 581 O O . ALA A 1 83 ? 4.902 1.492 -15.516 1.00 87.62 83 ALA A O 1
ATOM 582 N N . SER A 1 84 ? 5.572 2.199 -17.533 1.00 88.25 84 SER A N 1
ATOM 583 C CA . SER A 1 84 ? 4.442 3.111 -17.742 1.00 88.25 84 SER A CA 1
ATOM 584 C C . SER A 1 84 ? 3.156 2.400 -18.171 1.00 88.25 84 SER A C 1
ATOM 586 O O . SER A 1 84 ? 2.077 2.964 -18.044 1.00 88.25 84 SER A O 1
ATOM 588 N N . SER A 1 85 ? 3.235 1.171 -18.679 1.00 90.88 85 SER A N 1
ATOM 589 C CA . SER A 1 85 ? 2.052 0.403 -19.079 1.00 90.88 85 SER A CA 1
ATOM 590 C C . SER A 1 85 ? 1.454 -0.428 -17.943 1.00 90.88 85 SER A C 1
ATOM 592 O O . SER A 1 85 ? 0.295 -0.819 -18.031 1.00 90.88 85 SER A O 1
ATOM 594 N N . LEU A 1 86 ? 2.235 -0.714 -16.899 1.00 93.06 86 LEU A N 1
ATOM 595 C CA . LEU A 1 86 ? 1.844 -1.619 -15.827 1.00 93.06 86 LEU A CA 1
ATOM 596 C C . LEU A 1 86 ? 0.797 -0.979 -14.906 1.00 93.06 86 LEU A C 1
ATOM 598 O O . LEU A 1 86 ? 1.016 0.116 -14.391 1.00 93.06 86 LEU A O 1
ATOM 602 N N . ARG A 1 87 ? -0.312 -1.692 -14.670 1.00 95.06 87 ARG A N 1
ATOM 603 C CA . ARG A 1 87 ? -1.410 -1.243 -13.796 1.00 95.06 87 ARG A CA 1
ATOM 604 C C . ARG A 1 87 ? -1.537 -2.044 -12.515 1.00 95.06 87 ARG A C 1
ATOM 606 O O . ARG A 1 87 ? -1.858 -1.470 -11.483 1.00 95.06 87 ARG A O 1
ATOM 613 N N . VAL A 1 88 ? -1.275 -3.345 -12.575 1.00 96.88 88 VAL A N 1
ATOM 614 C CA . VAL A 1 88 ? -1.433 -4.244 -11.427 1.00 96.88 88 VAL A CA 1
ATOM 615 C C . VAL A 1 88 ? -0.116 -4.958 -11.171 1.00 96.88 88 VAL A C 1
ATOM 617 O O . VAL A 1 88 ? 0.445 -5.580 -12.077 1.00 96.88 88 VAL A O 1
ATOM 620 N N . LEU A 1 89 ? 0.369 -4.891 -9.935 1.00 96.56 89 LEU A N 1
ATOM 621 C CA . LEU A 1 89 ? 1.593 -5.549 -9.501 1.00 96.56 89 LEU A CA 1
ATOM 622 C C . LEU A 1 89 ? 1.319 -6.400 -8.267 1.00 96.56 89 LEU A C 1
ATOM 624 O O . LEU A 1 89 ? 0.906 -5.890 -7.229 1.00 96.56 89 LEU A O 1
ATOM 628 N N . SER A 1 90 ? 1.566 -7.704 -8.385 1.00 96.12 90 SER A N 1
ATOM 629 C CA . SER A 1 90 ? 1.264 -8.672 -7.336 1.00 96.12 90 SER A CA 1
ATOM 630 C C . SER A 1 90 ? 2.494 -9.475 -6.923 1.00 96.12 90 SER A C 1
ATOM 632 O O . SER A 1 90 ? 3.098 -10.201 -7.718 1.00 96.12 90 SER A O 1
ATOM 634 N N . PHE A 1 91 ? 2.844 -9.359 -5.644 1.00 94.25 91 PHE A N 1
ATOM 635 C CA . PHE A 1 91 ? 3.972 -10.011 -4.989 1.00 94.25 91 PHE A CA 1
ATOM 636 C C . PHE A 1 91 ? 3.508 -10.892 -3.825 1.00 94.25 91 PHE A C 1
ATOM 638 O O . PHE A 1 91 ? 4.065 -10.834 -2.737 1.00 94.25 91 PHE A O 1
ATOM 645 N N . LYS A 1 92 ? 2.501 -11.744 -4.025 1.00 93.38 92 LYS A N 1
ATOM 646 C CA . LYS A 1 92 ? 1.945 -12.545 -2.924 1.00 93.38 92 LYS A CA 1
ATOM 647 C C . LYS A 1 92 ? 2.931 -13.576 -2.372 1.00 93.38 92 LYS A C 1
ATOM 649 O O . LYS A 1 92 ? 3.585 -14.307 -3.118 1.00 93.38 92 LYS A O 1
ATOM 654 N N . ASN A 1 93 ? 2.945 -13.715 -1.049 1.00 93.00 93 ASN A N 1
ATOM 655 C CA . ASN A 1 93 ? 3.681 -14.731 -0.292 1.00 93.00 93 ASN A CA 1
ATOM 656 C C . ASN A 1 93 ? 5.200 -14.722 -0.520 1.00 93.00 93 ASN A C 1
ATOM 658 O O . ASN A 1 93 ? 5.889 -15.725 -0.310 1.00 93.00 93 ASN A O 1
ATOM 662 N N . ARG A 1 94 ? 5.766 -13.577 -0.906 1.00 92.19 94 ARG A N 1
ATOM 663 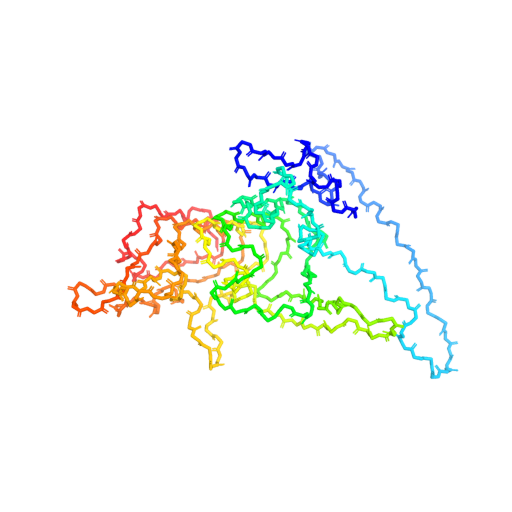C CA . ARG A 1 94 ? 7.205 -13.441 -1.148 1.00 92.19 94 ARG A CA 1
ATOM 664 C C . ARG A 1 94 ? 7.979 -13.123 0.136 1.00 92.19 94 ARG A C 1
ATOM 666 O O . ARG A 1 94 ? 8.743 -12.173 0.194 1.00 92.19 94 ARG A O 1
ATOM 673 N N . ARG A 1 95 ? 7.824 -13.958 1.173 1.00 90.38 95 ARG A N 1
ATOM 674 C CA . ARG A 1 95 ? 8.375 -13.766 2.541 1.00 90.38 95 ARG A CA 1
ATOM 675 C C . ARG A 1 95 ? 9.894 -13.584 2.640 1.00 90.38 95 ARG A C 1
ATOM 677 O O . ARG A 1 95 ? 10.387 -13.159 3.694 1.00 90.38 95 ARG A O 1
ATOM 684 N N . ALA A 1 96 ? 10.633 -13.996 1.609 1.00 86.69 96 ALA A N 1
ATOM 685 C CA . ALA A 1 96 ? 12.074 -13.774 1.522 1.00 86.69 96 ALA A CA 1
ATOM 686 C C . ALA A 1 96 ? 12.407 -12.322 1.133 1.00 86.69 96 ALA A C 1
ATOM 688 O O . ALA A 1 96 ? 13.436 -11.805 1.560 1.00 86.69 96 ALA A O 1
ATOM 689 N N . ASP A 1 97 ? 11.518 -11.650 0.402 1.00 88.75 97 ASP A N 1
ATOM 690 C CA . ASP A 1 97 ? 11.760 -10.380 -0.283 1.00 88.75 97 ASP A CA 1
ATOM 691 C C . ASP A 1 97 ? 11.387 -9.194 0.615 1.00 88.75 97 ASP A C 1
ATOM 693 O O . ASP A 1 97 ? 10.536 -8.371 0.289 1.00 88.75 97 ASP A O 1
ATOM 697 N N . ARG A 1 98 ? 12.027 -9.098 1.782 1.00 90.00 98 ARG A N 1
ATOM 698 C CA . ARG A 1 98 ? 11.699 -8.079 2.801 1.00 90.00 98 ARG A CA 1
ATOM 699 C C . ARG A 1 98 ? 12.356 -6.722 2.560 1.00 90.00 98 ARG A C 1
ATOM 701 O O . ARG A 1 98 ? 12.414 -5.902 3.470 1.00 90.00 98 ARG A O 1
ATOM 708 N N . SER A 1 99 ? 12.917 -6.505 1.377 1.00 92.25 99 SER A N 1
ATOM 709 C CA . SER A 1 99 ? 13.667 -5.299 1.042 1.00 92.25 99 SER A CA 1
ATOM 710 C C . SER A 1 99 ? 13.336 -4.817 -0.362 1.00 92.25 99 SER A C 1
ATOM 712 O O . SER A 1 99 ? 12.906 -5.596 -1.213 1.00 92.25 99 SER A O 1
ATOM 714 N N . PHE A 1 100 ? 13.559 -3.533 -0.614 1.00 91.94 100 PHE A N 1
ATOM 715 C CA . PHE A 1 100 ? 13.419 -2.944 -1.939 1.00 91.94 100 PHE A CA 1
ATOM 716 C C . PHE A 1 100 ? 14.790 -2.698 -2.553 1.00 91.94 100 PHE A C 1
ATOM 718 O O . PHE A 1 100 ? 15.727 -2.269 -1.881 1.00 91.94 100 PHE A O 1
ATOM 725 N N . THR A 1 101 ? 14.917 -2.958 -3.850 1.00 90.31 101 THR A N 1
ATOM 726 C CA . THR A 1 101 ? 16.094 -2.570 -4.628 1.00 90.31 101 THR A CA 1
ATOM 727 C C . THR A 1 101 ? 15.677 -1.582 -5.700 1.00 90.31 101 THR A C 1
ATOM 729 O O . THR A 1 101 ? 14.865 -1.903 -6.570 1.00 90.31 101 THR A O 1
ATOM 732 N N . LEU A 1 102 ? 16.222 -0.373 -5.609 1.00 89.62 102 LEU A N 1
ATOM 733 C CA . LEU A 1 102 ? 15.831 0.776 -6.416 1.00 89.62 102 LEU A CA 1
ATOM 734 C C . LEU A 1 102 ? 17.038 1.332 -7.186 1.00 89.62 102 LEU A C 1
ATOM 736 O O . LEU A 1 102 ? 18.152 1.331 -6.660 1.00 89.62 102 LEU A O 1
ATOM 740 N N . PRO A 1 103 ? 16.848 1.879 -8.393 1.00 86.25 103 PRO A N 1
ATOM 741 C CA . PRO A 1 103 ? 17.863 2.705 -9.041 1.00 86.25 103 PRO A CA 1
ATOM 742 C C . PRO A 1 103 ? 18.245 3.920 -8.177 1.00 86.25 103 PRO A C 1
ATOM 744 O O . PRO A 1 103 ? 17.371 4.619 -7.661 1.00 86.25 103 PRO A O 1
ATOM 747 N N . ALA A 1 104 ? 19.545 4.193 -8.022 1.00 78.19 104 ALA A N 1
ATOM 748 C CA . ALA A 1 104 ? 20.049 5.350 -7.269 1.00 78.19 104 ALA A CA 1
ATOM 749 C C . ALA A 1 104 ? 19.882 6.679 -8.024 1.00 78.19 104 ALA A C 1
ATOM 751 O O . ALA A 1 104 ? 19.819 7.734 -7.404 1.00 78.19 104 ALA A O 1
ATOM 752 N N . SER A 1 105 ? 19.820 6.618 -9.357 1.00 61.69 105 SER A N 1
ATOM 753 C CA . SER A 1 105 ? 19.704 7.763 -10.270 1.00 61.69 105 SER A CA 1
ATOM 754 C C . SER A 1 105 ? 18.289 8.319 -10.383 1.00 61.69 105 SER A C 1
ATOM 756 O O . SER A 1 105 ? 18.105 9.425 -10.885 1.00 61.69 105 SER A O 1
ATOM 758 N N . ALA A 1 106 ? 17.285 7.572 -9.932 1.00 60.69 106 ALA A N 1
ATOM 759 C CA . ALA A 1 106 ? 15.919 8.034 -9.997 1.00 60.69 106 ALA A CA 1
ATOM 760 C C . ALA A 1 106 ? 15.626 8.893 -8.763 1.00 60.69 106 ALA A C 1
ATOM 762 O O . ALA A 1 106 ? 15.358 8.404 -7.663 1.00 60.69 106 ALA A O 1
ATOM 763 N N . SER A 1 107 ? 15.714 10.207 -8.957 1.00 58.56 107 SER A N 1
ATOM 764 C CA . SER A 1 107 ? 15.008 11.160 -8.114 1.00 58.56 107 SER A CA 1
ATOM 765 C C . SER A 1 107 ? 13.517 10.904 -8.320 1.00 58.56 107 SER A C 1
ATOM 767 O O . SER A 1 107 ? 12.930 11.384 -9.289 1.00 58.56 107 SER A O 1
ATOM 769 N N . TYR A 1 108 ? 12.933 10.065 -7.466 1.00 67.81 108 TYR A N 1
ATOM 770 C CA . TYR A 1 108 ? 11.495 9.836 -7.447 1.00 67.81 108 TYR A CA 1
ATOM 771 C C . TYR A 1 108 ? 10.844 11.112 -6.941 1.00 67.81 108 TYR A C 1
ATOM 773 O O . TYR A 1 108 ? 10.700 11.309 -5.734 1.00 67.81 108 TYR A O 1
ATOM 781 N N . ASP A 1 109 ? 10.530 12.010 -7.867 1.00 65.12 109 ASP A N 1
ATOM 782 C CA . ASP A 1 109 ? 9.610 13.080 -7.545 1.00 65.12 109 ASP A CA 1
ATOM 783 C C . ASP A 1 109 ? 8.248 12.444 -7.267 1.00 65.12 109 ASP A C 1
ATOM 785 O O . ASP A 1 109 ? 7.865 11.461 -7.917 1.00 65.12 109 ASP A O 1
ATOM 789 N N . VAL A 1 110 ? 7.533 13.011 -6.302 1.00 62.41 110 VAL A N 1
ATOM 790 C CA . VAL A 1 110 ? 6.205 12.574 -5.858 1.00 62.41 110 VAL A CA 1
ATOM 791 C C . VAL A 1 110 ? 5.254 12.395 -7.043 1.00 62.41 110 VAL A C 1
ATOM 793 O O . VAL A 1 110 ? 4.413 11.501 -7.020 1.00 62.41 110 VAL A O 1
ATOM 796 N N . ASP A 1 111 ? 5.450 13.183 -8.096 1.00 64.25 111 ASP A N 1
ATOM 797 C CA . ASP A 1 111 ? 4.582 13.236 -9.267 1.00 64.25 111 ASP A CA 1
ATOM 798 C C . ASP A 1 111 ? 4.967 12.253 -10.385 1.00 64.25 111 ASP A C 1
ATOM 800 O O . ASP A 1 111 ? 4.150 11.958 -11.259 1.00 64.25 111 ASP A O 1
ATOM 804 N N . THR A 1 112 ? 6.197 11.728 -10.378 1.00 76.19 112 THR A N 1
ATOM 805 C CA . THR A 1 112 ? 6.699 10.842 -11.448 1.00 76.19 112 THR A CA 1
ATOM 806 C C . THR A 1 112 ? 6.735 9.380 -11.029 1.00 76.19 112 THR A C 1
ATOM 808 O O . THR A 1 112 ? 6.367 8.512 -11.821 1.00 76.19 112 THR A O 1
ATOM 811 N N . GLY A 1 113 ? 7.112 9.101 -9.779 1.00 83.88 113 GLY A N 1
ATOM 812 C CA . GLY A 1 113 ? 7.178 7.748 -9.236 1.00 83.88 113 GLY A CA 1
ATOM 813 C C . GLY A 1 113 ? 8.066 6.775 -10.027 1.00 83.88 113 GLY A C 1
ATOM 814 O O . GLY A 1 113 ? 8.795 7.129 -10.952 1.00 83.88 113 GLY A O 1
ATOM 815 N N . LEU A 1 114 ? 8.021 5.508 -9.623 1.00 88.94 114 LEU A N 1
ATOM 816 C CA . LEU A 1 114 ? 8.720 4.388 -10.257 1.00 88.94 114 LEU A CA 1
ATOM 817 C C . LEU A 1 114 ? 7.850 3.715 -11.322 1.00 88.94 114 LEU A C 1
ATOM 819 O O . LEU A 1 114 ? 8.307 3.410 -12.421 1.00 88.94 114 LEU A O 1
ATOM 823 N N . LEU A 1 115 ? 6.588 3.471 -10.970 1.00 91.12 115 LEU A N 1
ATOM 824 C CA . LEU A 1 115 ? 5.567 2.901 -11.843 1.00 91.12 115 LEU A CA 1
ATOM 825 C C . LEU A 1 115 ? 4.395 3.887 -11.851 1.00 91.12 115 LEU A C 1
ATOM 827 O O . LEU A 1 115 ? 3.464 3.740 -11.056 1.00 91.12 115 LEU A O 1
ATOM 831 N N . PRO A 1 116 ? 4.457 4.935 -12.695 1.00 88.88 116 PRO A N 1
ATOM 832 C CA . PRO A 1 116 ? 3.545 6.072 -12.611 1.00 88.88 116 PRO A CA 1
ATOM 833 C C . PRO A 1 116 ? 2.084 5.676 -12.777 1.00 88.88 116 PRO A C 1
ATOM 835 O O . PRO A 1 116 ? 1.229 6.324 -12.199 1.00 88.88 116 PRO A O 1
ATOM 838 N N . ASN A 1 117 ? 1.778 4.625 -13.538 1.00 91.94 117 ASN A N 1
ATOM 839 C CA . ASN A 1 117 ? 0.403 4.217 -13.834 1.00 91.94 117 ASN A CA 1
ATOM 840 C C . ASN A 1 117 ? -0.063 3.002 -13.018 1.00 91.94 117 ASN A C 1
ATOM 842 O O . ASN A 1 117 ? -1.102 2.426 -13.339 1.00 91.94 117 ASN A O 1
ATOM 846 N N . LEU A 1 118 ? 0.683 2.619 -11.975 1.00 94.94 118 LEU A N 1
ATOM 847 C CA . LEU A 1 118 ? 0.299 1.510 -11.112 1.00 94.94 118 LEU A CA 1
ATOM 848 C C . LEU A 1 118 ? -0.936 1.883 -10.283 1.00 94.94 118 LEU A C 1
ATOM 850 O O . LEU A 1 118 ? -0.914 2.841 -9.515 1.00 94.94 118 LEU A O 1
ATOM 854 N N . GLU A 1 119 ? -2.000 1.106 -10.451 1.00 96.38 119 GLU A N 1
ATOM 855 C CA . GLU A 1 119 ? -3.305 1.274 -9.808 1.00 96.38 119 GLU A CA 1
ATOM 856 C C . GLU A 1 119 ? -3.480 0.296 -8.645 1.00 96.38 119 GLU A C 1
ATOM 858 O O . GLU A 1 119 ? -4.104 0.635 -7.643 1.00 96.38 119 GLU A O 1
ATOM 863 N N . GLU A 1 120 ? -2.907 -0.902 -8.748 1.00 97.75 120 GLU A N 1
ATOM 864 C CA . GLU A 1 120 ? -3.059 -1.952 -7.748 1.00 97.75 120 GLU A CA 1
ATOM 865 C C . GLU A 1 120 ? -1.697 -2.518 -7.352 1.00 97.75 120 GLU A C 1
ATOM 867 O O . GLU A 1 120 ? -0.926 -2.983 -8.199 1.00 97.75 120 GLU A O 1
ATOM 872 N N . LEU A 1 121 ? -1.417 -2.500 -6.050 1.00 97.88 121 LEU A N 1
ATOM 873 C CA . LEU A 1 121 ? -0.233 -3.116 -5.469 1.00 97.88 121 LEU A CA 1
ATOM 874 C C . LEU A 1 121 ? -0.641 -4.137 -4.413 1.00 97.88 121 LEU A C 1
ATOM 876 O O . LEU A 1 121 ? -1.269 -3.796 -3.410 1.00 97.88 121 LEU A O 1
ATOM 880 N N . ASP A 1 122 ? -0.224 -5.380 -4.625 1.00 97.88 122 ASP A N 1
ATOM 881 C CA . ASP A 1 122 ? -0.468 -6.483 -3.709 1.00 97.88 122 ASP A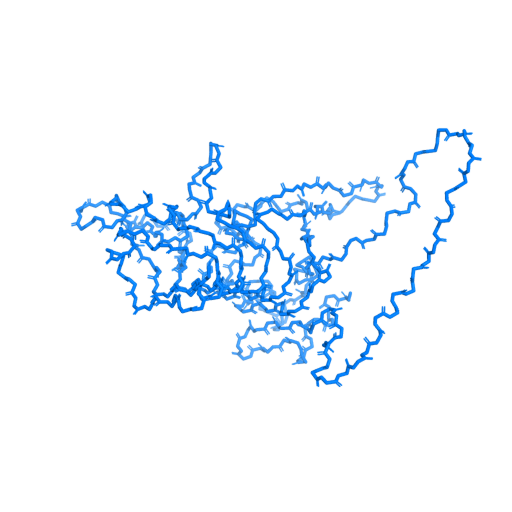 CA 1
ATOM 882 C C . ASP A 1 122 ? 0.846 -7.016 -3.126 1.00 97.88 122 ASP A C 1
ATOM 884 O O . ASP A 1 122 ? 1.662 -7.608 -3.834 1.00 97.88 122 ASP A O 1
ATOM 888 N N . LEU A 1 123 ? 1.041 -6.787 -1.826 1.00 97.06 123 LEU A N 1
ATOM 889 C CA . LEU A 1 123 ? 2.173 -7.244 -1.016 1.00 97.06 123 LEU A CA 1
ATOM 890 C C . LEU A 1 123 ? 1.714 -8.218 0.082 1.00 97.06 123 LEU A C 1
ATOM 892 O O . LEU A 1 123 ? 2.293 -8.254 1.173 1.00 97.06 123 LEU A O 1
ATOM 896 N N . GLU A 1 124 ? 0.651 -8.979 -0.175 1.00 96.31 124 GLU A N 1
ATOM 897 C CA . GLU A 1 124 ? 0.095 -9.927 0.783 1.00 96.31 124 GLU A CA 1
ATOM 898 C C . GLU A 1 124 ? 1.137 -10.969 1.215 1.00 96.31 124 GLU A C 1
ATOM 900 O O . GLU A 1 124 ? 1.748 -11.646 0.383 1.00 96.31 124 GLU A O 1
ATOM 905 N N . GLY A 1 125 ? 1.321 -11.158 2.523 1.00 94.94 125 GLY A N 1
ATOM 906 C CA . GLY A 1 125 ? 2.155 -12.247 3.036 1.00 94.94 125 GLY A CA 1
ATOM 907 C C . GLY A 1 125 ? 3.658 -12.080 2.782 1.00 94.94 125 GLY A C 1
ATOM 908 O O . GLY A 1 125 ? 4.372 -13.084 2.707 1.00 94.94 125 GLY A O 1
ATOM 909 N N . CYS A 1 126 ? 4.154 -10.851 2.627 1.00 93.88 126 CYS A N 1
ATOM 910 C CA . CYS A 1 126 ? 5.563 -10.558 2.332 1.00 93.88 126 CYS A CA 1
ATOM 911 C C . CYS A 1 126 ? 6.467 -10.404 3.565 1.00 93.88 126 CYS A C 1
ATOM 913 O O . CYS A 1 126 ? 7.684 -10.306 3.417 1.00 93.88 126 CYS A O 1
ATOM 915 N N . ASN A 1 127 ? 5.912 -10.439 4.781 1.00 94.38 127 ASN A N 1
ATOM 916 C CA . ASN A 1 127 ? 6.621 -10.168 6.040 1.00 94.38 127 ASN A CA 1
ATOM 917 C C . ASN A 1 127 ? 7.259 -8.764 6.108 1.00 94.38 127 ASN A C 1
ATOM 919 O O . ASN A 1 127 ? 8.339 -8.608 6.687 1.00 94.38 127 ASN A O 1
ATOM 923 N N . PHE A 1 128 ? 6.615 -7.748 5.532 1.00 96.00 128 PHE A N 1
ATOM 924 C CA . PHE A 1 128 ? 7.044 -6.362 5.710 1.00 96.00 128 PHE A CA 1
ATOM 925 C C . PHE A 1 128 ? 6.731 -5.843 7.117 1.00 96.00 128 PHE A C 1
ATOM 927 O O . PHE A 1 128 ? 5.711 -6.194 7.705 1.00 96.00 128 PHE A O 1
ATOM 934 N N . SER A 1 129 ? 7.621 -5.001 7.638 1.00 96.56 129 SER A N 1
ATOM 935 C CA . SER A 1 129 ? 7.437 -4.191 8.848 1.00 96.56 129 SER A CA 1
ATOM 936 C C . SER A 1 129 ? 7.183 -2.724 8.483 1.00 96.56 129 SER A C 1
ATOM 938 O O . SER A 1 129 ? 7.289 -2.351 7.315 1.00 96.56 129 SER A O 1
ATOM 940 N N . ASP A 1 130 ? 6.909 -1.880 9.479 1.00 96.44 130 ASP A N 1
ATOM 941 C CA . ASP A 1 130 ? 6.606 -0.448 9.286 1.00 96.44 130 ASP A CA 1
ATOM 942 C C . ASP A 1 130 ? 7.734 0.324 8.582 1.00 96.44 130 ASP A C 1
ATOM 944 O O . ASP A 1 130 ? 7.492 1.302 7.879 1.00 96.44 130 ASP A O 1
ATOM 948 N N . SER A 1 131 ? 8.976 -0.141 8.736 1.00 95.38 131 SER A N 1
ATOM 949 C CA . SER A 1 131 ? 10.137 0.301 7.961 1.00 95.38 131 SER A CA 1
ATOM 950 C C . SER A 1 131 ? 10.756 -0.866 7.206 1.00 95.38 131 SER A C 1
ATOM 952 O O . SER A 1 131 ? 10.781 -1.996 7.702 1.00 95.38 131 SER A O 1
ATOM 954 N N . VAL A 1 132 ? 11.285 -0.582 6.019 1.00 94.75 132 VAL A N 1
ATOM 955 C CA . VAL A 1 132 ? 11.864 -1.573 5.112 1.00 94.75 132 VAL A CA 1
ATOM 956 C C . VAL A 1 132 ? 13.279 -1.185 4.689 1.00 94.75 132 VAL A C 1
ATOM 958 O O . VAL A 1 132 ? 13.536 -0.011 4.411 1.00 94.75 132 VAL A O 1
ATOM 961 N N . PRO A 1 133 ? 14.207 -2.154 4.594 1.00 93.81 133 PRO A N 1
ATOM 962 C CA . PRO A 1 133 ? 15.510 -1.921 3.999 1.00 93.81 133 PRO A CA 1
ATOM 963 C C . PRO A 1 133 ? 15.379 -1.591 2.512 1.00 93.81 133 PRO A C 1
ATOM 965 O O . PRO A 1 133 ? 14.732 -2.317 1.752 1.00 93.81 133 PRO A O 1
ATOM 968 N N . VAL A 1 134 ? 16.051 -0.529 2.087 1.00 92.25 134 VAL A N 1
ATOM 969 C CA . VAL A 1 134 ? 16.131 -0.086 0.698 1.00 92.25 134 VAL A CA 1
ATOM 970 C C . VAL A 1 134 ? 17.594 -0.074 0.279 1.00 92.25 134 VAL A C 1
ATOM 972 O O . VAL A 1 134 ? 18.431 0.572 0.905 1.00 92.25 134 VAL A O 1
ATOM 975 N N . ALA A 1 135 ? 17.914 -0.802 -0.787 1.00 90.25 135 ALA A N 1
ATOM 976 C CA . ALA A 1 135 ? 19.213 -0.756 -1.444 1.00 90.25 135 ALA A CA 1
ATOM 977 C C . ALA A 1 135 ? 19.099 0.072 -2.727 1.00 90.25 135 ALA A C 1
ATOM 979 O O . ALA A 1 135 ? 18.322 -0.267 -3.620 1.00 90.25 135 ALA A O 1
ATOM 980 N N . ARG A 1 136 ? 19.882 1.148 -2.832 1.00 87.88 136 ARG A N 1
ATOM 981 C CA . ARG A 1 136 ? 19.929 2.002 -4.023 1.00 87.88 136 ARG A CA 1
ATOM 982 C C . ARG A 1 136 ? 21.156 1.651 -4.866 1.00 87.88 136 ARG A C 1
ATOM 984 O O . ARG A 1 136 ? 22.287 1.765 -4.394 1.00 87.88 136 ARG A O 1
ATOM 991 N N . ILE A 1 137 ? 20.933 1.185 -6.097 1.00 82.81 137 ILE A N 1
ATOM 992 C CA . ILE A 1 137 ? 21.980 0.718 -7.019 1.00 82.81 137 ILE A CA 1
ATOM 993 C C . ILE A 1 137 ? 22.248 1.788 -8.079 1.00 82.81 137 ILE A C 1
ATOM 995 O O . ILE A 1 137 ? 21.351 2.175 -8.828 1.00 82.81 137 ILE A O 1
ATOM 999 N N . ALA A 1 138 ? 23.492 2.262 -8.165 1.00 74.88 138 ALA A N 1
ATOM 1000 C CA . ALA A 1 138 ? 23.912 3.193 -9.206 1.00 74.88 138 ALA A CA 1
ATOM 1001 C C . ALA A 1 138 ? 23.955 2.496 -10.574 1.00 74.88 138 ALA A C 1
ATOM 1003 O O . ALA A 1 138 ? 24.733 1.571 -10.803 1.00 74.88 138 ALA A O 1
ATOM 1004 N N . THR A 1 139 ? 23.126 2.956 -11.507 1.00 62.22 139 THR A N 1
ATOM 1005 C CA . THR A 1 139 ? 23.153 2.521 -12.904 1.00 62.22 139 THR A CA 1
ATOM 1006 C C . THR A 1 139 ? 24.261 3.286 -13.636 1.00 62.22 139 THR A C 1
ATOM 1008 O O . THR A 1 139 ? 23.995 4.358 -14.173 1.00 62.22 139 THR A O 1
ATOM 1011 N N . GLY A 1 140 ? 25.505 2.788 -13.638 1.00 56.81 140 GLY A N 1
ATOM 1012 C CA . GLY A 1 140 ? 26.502 3.250 -14.621 1.00 56.81 140 GLY A CA 1
ATOM 1013 C C . GLY A 1 140 ? 27.933 3.567 -14.176 1.00 56.81 140 GLY A C 1
ATOM 1014 O O . GLY A 1 140 ? 28.673 4.099 -14.996 1.00 56.81 140 GLY A O 1
ATOM 1015 N N . SER A 1 141 ? 28.387 3.245 -12.961 1.00 50.53 141 SER A N 1
ATOM 1016 C CA . SER A 1 141 ? 29.814 3.387 -12.622 1.00 50.53 141 SER A CA 1
ATOM 1017 C C . SER A 1 141 ? 30.516 2.032 -12.567 1.00 50.53 141 SER A C 1
ATOM 1019 O O . SER A 1 141 ? 30.289 1.244 -11.653 1.00 50.53 141 SER A O 1
ATOM 1021 N N . SER A 1 142 ? 31.426 1.786 -13.514 1.00 51.69 142 SER A N 1
ATOM 1022 C CA . SER A 1 142 ? 32.370 0.652 -13.559 1.00 51.69 142 SER A CA 1
ATOM 1023 C C . SER A 1 142 ? 33.445 0.702 -12.455 1.00 51.69 142 SER A C 1
ATOM 1025 O O . SER A 1 142 ? 34.593 0.324 -12.671 1.00 51.69 142 SER A O 1
ATOM 1027 N N . GLY A 1 143 ? 33.088 1.199 -11.273 1.00 53.69 143 GLY A N 1
ATOM 1028 C CA . GLY A 1 143 ? 33.919 1.252 -10.078 1.00 53.69 143 GLY A CA 1
ATOM 1029 C C . GLY A 1 143 ? 33.083 0.796 -8.891 1.00 53.69 143 GLY A C 1
ATOM 1030 O O . GLY A 1 143 ? 31.931 1.199 -8.765 1.00 53.69 143 GLY A O 1
ATOM 1031 N N . ALA A 1 144 ? 33.649 -0.081 -8.065 1.00 52.28 144 ALA A N 1
ATOM 1032 C CA . ALA A 1 144 ? 33.006 -0.773 -6.951 1.00 52.28 144 ALA A CA 1
ATOM 1033 C C . ALA A 1 144 ? 32.491 0.177 -5.848 1.00 52.28 144 ALA A C 1
ATOM 1035 O O . ALA A 1 144 ? 33.062 0.263 -4.765 1.00 52.28 144 ALA A O 1
ATOM 1036 N N . THR A 1 145 ? 31.399 0.894 -6.103 1.00 61.38 145 THR A N 1
ATOM 1037 C CA . THR A 1 145 ? 30.658 1.613 -5.067 1.00 61.38 145 THR A CA 1
ATOM 1038 C C . THR A 1 145 ? 29.668 0.648 -4.438 1.00 61.38 145 THR A C 1
ATOM 1040 O O . THR A 1 145 ? 28.786 0.117 -5.118 1.00 61.38 145 THR A O 1
ATOM 1043 N N . THR A 1 146 ? 29.822 0.392 -3.144 1.00 68.00 146 THR A N 1
ATOM 1044 C CA . THR A 1 146 ? 28.857 -0.387 -2.368 1.00 68.00 146 THR A CA 1
ATOM 1045 C C . THR A 1 146 ? 27.463 0.250 -2.480 1.00 68.00 146 THR A C 1
ATOM 1047 O O . THR A 1 146 ? 27.349 1.478 -2.436 1.00 68.00 146 THR A O 1
ATOM 1050 N N . PRO A 1 147 ? 26.387 -0.543 -2.657 1.00 71.81 147 PRO A N 1
ATOM 1051 C CA . PRO A 1 147 ? 25.037 0.001 -2.759 1.00 71.81 147 PRO A CA 1
ATOM 1052 C C . PRO A 1 147 ? 24.678 0.735 -1.468 1.00 71.81 147 PRO A C 1
ATOM 1054 O O . PRO A 1 147 ? 24.895 0.216 -0.368 1.00 71.81 147 PRO A O 1
ATOM 1057 N N . THR A 1 148 ? 24.117 1.936 -1.595 1.00 82.31 148 THR A N 1
ATOM 1058 C CA . THR A 1 148 ? 23.683 2.727 -0.443 1.00 82.31 148 THR A CA 1
ATOM 1059 C C . THR A 1 148 ? 22.472 2.040 0.178 1.00 82.31 148 THR A C 1
ATOM 1061 O O . THR A 1 148 ? 21.499 1.755 -0.522 1.00 82.31 148 THR A O 1
ATOM 1064 N N . ARG A 1 149 ? 22.544 1.728 1.475 1.00 86.69 149 ARG A N 1
ATOM 1065 C CA . ARG A 1 149 ? 21.462 1.068 2.213 1.00 86.69 149 ARG A CA 1
ATOM 1066 C C . ARG A 1 149 ? 20.844 2.037 3.209 1.00 86.69 149 ARG A C 1
ATOM 1068 O O . ARG A 1 149 ? 21.561 2.621 4.017 1.00 86.69 149 ARG A O 1
ATOM 1075 N N . SER A 1 150 ? 19.528 2.165 3.163 1.00 91.50 150 SER A N 1
ATOM 1076 C CA . SER A 1 150 ? 18.710 2.947 4.091 1.00 91.50 150 SER A CA 1
ATOM 1077 C C . SER A 1 150 ? 17.587 2.072 4.647 1.00 91.50 150 SER A C 1
ATOM 1079 O O . SER A 1 150 ? 17.241 1.051 4.058 1.00 91.50 150 SER A O 1
ATOM 1081 N N . ASN A 1 151 ? 17.023 2.459 5.790 1.00 93.50 151 ASN A N 1
ATOM 1082 C CA . ASN A 1 151 ? 15.710 1.980 6.217 1.00 93.50 151 ASN A CA 1
ATOM 1083 C C . ASN A 1 151 ? 14.723 3.118 5.985 1.00 93.50 151 ASN A C 1
ATOM 1085 O O . ASN A 1 151 ? 14.971 4.236 6.432 1.00 93.50 151 ASN A O 1
ATOM 1089 N N . GLU A 1 152 ? 13.644 2.836 5.266 1.00 92.62 152 GLU A N 1
ATOM 1090 C CA . GLU A 1 152 ? 12.644 3.834 4.887 1.00 92.62 152 GLU A CA 1
ATOM 1091 C C . GLU A 1 152 ? 11.254 3.373 5.366 1.00 92.62 152 GLU A C 1
ATOM 1093 O O . GLU A 1 152 ? 10.974 2.170 5.320 1.00 92.62 152 GLU A O 1
ATOM 1098 N N . PRO A 1 153 ? 10.380 4.281 5.839 1.00 94.12 153 PRO A N 1
ATOM 1099 C CA . PRO A 1 153 ? 9.014 3.930 6.212 1.00 94.12 153 PRO A CA 1
ATOM 1100 C C . PRO A 1 153 ? 8.249 3.400 5.004 1.00 94.12 153 PRO A C 1
ATOM 1102 O O . PRO A 1 153 ? 8.227 4.024 3.939 1.00 94.12 153 PRO A O 1
ATOM 1105 N N . LEU A 1 154 ? 7.601 2.250 5.178 1.00 95.38 154 LEU A N 1
ATOM 1106 C CA . LEU A 1 154 ? 6.985 1.503 4.088 1.00 95.38 154 LEU A CA 1
ATOM 1107 C C . LEU A 1 154 ? 5.918 2.326 3.361 1.00 95.38 154 LEU A C 1
ATOM 1109 O O . LEU A 1 154 ? 5.925 2.395 2.133 1.00 95.38 154 LEU A O 1
ATOM 1113 N N . LEU A 1 155 ? 5.018 2.966 4.110 1.00 94.31 155 LEU A N 1
ATOM 1114 C CA . LEU A 1 155 ? 3.915 3.724 3.524 1.00 94.31 155 LEU A CA 1
ATOM 1115 C C . LEU A 1 155 ? 4.425 4.977 2.792 1.00 94.31 155 LEU A C 1
ATOM 1117 O O . LEU A 1 155 ? 4.035 5.223 1.651 1.00 94.31 155 LEU A O 1
ATOM 1121 N N . SER A 1 156 ? 5.368 5.723 3.384 1.00 92.31 156 SER A N 1
ATOM 1122 C CA . SER A 1 156 ? 6.035 6.860 2.723 1.00 92.31 156 SER A CA 1
ATOM 1123 C C . SER A 1 156 ? 6.718 6.434 1.417 1.00 92.31 156 SER A C 1
ATOM 1125 O O . SER A 1 156 ? 6.640 7.132 0.402 1.00 92.31 156 SER A O 1
ATOM 1127 N N . LEU A 1 157 ? 7.372 5.270 1.425 1.00 92.50 157 LEU A N 1
ATOM 1128 C CA . LEU A 1 157 ? 8.057 4.729 0.259 1.00 92.50 157 LEU A CA 1
ATOM 1129 C C . LEU A 1 157 ? 7.067 4.339 -0.845 1.00 92.50 157 LEU A C 1
ATOM 1131 O O . LEU A 1 157 ? 7.193 4.822 -1.967 1.00 92.50 157 LEU A O 1
ATOM 1135 N N . ILE A 1 158 ? 6.059 3.517 -0.534 1.00 94.00 158 ILE A N 1
ATOM 1136 C CA . ILE A 1 158 ? 5.046 3.045 -1.497 1.00 94.00 158 ILE A CA 1
ATOM 1137 C C . ILE A 1 158 ? 4.370 4.223 -2.203 1.00 94.00 158 ILE A C 1
ATOM 1139 O O . ILE A 1 158 ? 4.231 4.221 -3.422 1.00 94.00 158 ILE A O 1
ATOM 1143 N N . THR A 1 159 ? 4.005 5.256 -1.450 1.00 90.19 159 THR A N 1
ATOM 1144 C CA . THR A 1 159 ? 3.291 6.432 -1.974 1.00 90.19 159 THR A CA 1
ATOM 1145 C C . THR A 1 159 ? 4.165 7.334 -2.833 1.00 90.19 159 THR A C 1
ATOM 1147 O O . THR A 1 159 ? 3.664 8.050 -3.696 1.00 90.19 159 THR A O 1
ATOM 1150 N N . THR A 1 160 ? 5.480 7.287 -2.629 1.00 90.44 160 THR A N 1
ATOM 1151 C CA . THR A 1 160 ? 6.459 7.970 -3.481 1.00 90.44 160 THR A CA 1
ATOM 1152 C C . THR A 1 160 ? 6.750 7.167 -4.748 1.00 90.44 160 THR A C 1
ATOM 1154 O O . THR A 1 160 ? 6.897 7.742 -5.820 1.00 90.44 160 THR A O 1
ATOM 1157 N N . LEU A 1 161 ? 6.802 5.835 -4.657 1.00 91.81 161 LEU A N 1
ATOM 1158 C CA . LEU A 1 161 ? 7.057 4.976 -5.814 1.00 91.81 161 LEU A CA 1
ATOM 1159 C C . LEU A 1 161 ? 5.830 4.830 -6.726 1.00 91.81 161 LEU A C 1
ATOM 1161 O O . LEU A 1 161 ? 5.994 4.667 -7.936 1.00 91.81 161 LEU A O 1
ATOM 1165 N N . PHE A 1 162 ? 4.618 4.879 -6.173 1.00 92.94 162 PHE A N 1
ATOM 1166 C CA . PHE A 1 162 ? 3.379 4.548 -6.881 1.00 92.94 162 PHE A CA 1
ATOM 1167 C C . PHE A 1 162 ? 2.295 5.610 -6.611 1.00 92.94 162 PHE A C 1
ATOM 1169 O O . PHE A 1 162 ? 1.368 5.386 -5.831 1.00 92.94 162 PHE A O 1
ATOM 1176 N N . PRO A 1 163 ? 2.398 6.794 -7.239 1.00 90.12 163 PRO A N 1
ATOM 1177 C CA . PRO A 1 163 ? 1.539 7.937 -6.915 1.00 90.12 163 PRO A CA 1
ATOM 1178 C C . PRO A 1 163 ? 0.070 7.782 -7.344 1.00 90.12 163 PRO A C 1
ATOM 1180 O O . PRO A 1 163 ? -0.790 8.523 -6.872 1.00 90.12 163 PRO A O 1
ATOM 1183 N N . ASN A 1 164 ? -0.237 6.828 -8.228 1.00 92.50 164 ASN A N 1
ATOM 1184 C CA . ASN A 1 164 ? -1.582 6.591 -8.766 1.00 92.50 164 ASN A CA 1
ATOM 1185 C C . ASN A 1 164 ? -2.285 5.358 -8.182 1.00 92.50 164 ASN A C 1
ATOM 1187 O O . ASN A 1 164 ? -3.249 4.870 -8.779 1.00 92.50 164 ASN A O 1
ATOM 1191 N N . LEU A 1 165 ? -1.834 4.879 -7.017 1.00 94.31 165 LEU A N 1
ATOM 1192 C CA . LEU A 1 165 ? -2.444 3.730 -6.354 1.00 94.31 165 LEU A CA 1
ATOM 1193 C C . LEU A 1 165 ? -3.902 3.985 -5.990 1.00 94.31 165 LEU A C 1
ATOM 1195 O O . LEU A 1 165 ? -4.245 4.978 -5.354 1.00 94.31 165 LEU A O 1
ATOM 1199 N N . VAL A 1 166 ? -4.725 3.013 -6.361 1.00 96.44 166 VAL A N 1
ATOM 1200 C CA . VAL A 1 166 ? -6.152 2.916 -6.073 1.00 96.44 166 VAL A CA 1
ATOM 1201 C C . VAL A 1 166 ? -6.408 1.808 -5.058 1.00 96.44 166 VAL A C 1
ATOM 1203 O O . VAL A 1 166 ? -7.197 1.995 -4.138 1.00 96.44 166 VAL A O 1
ATOM 1206 N N . THR A 1 167 ? -5.727 0.671 -5.202 1.00 98.00 167 THR A N 1
ATOM 1207 C CA . THR A 1 167 ? -5.811 -0.458 -4.271 1.00 98.00 167 THR A CA 1
ATOM 1208 C C . THR A 1 167 ? -4.433 -0.782 -3.716 1.00 98.00 167 THR A C 1
ATOM 1210 O O . THR A 1 167 ? -3.484 -1.014 -4.468 1.00 98.00 167 THR A O 1
ATOM 1213 N N . LEU A 1 168 ? -4.337 -0.835 -2.390 1.00 98.31 168 LEU A N 1
ATOM 1214 C CA . LEU A 1 168 ? -3.138 -1.243 -1.673 1.00 98.31 168 LEU A CA 1
ATOM 1215 C C . LEU A 1 168 ? -3.476 -2.408 -0.743 1.00 98.31 168 LEU A C 1
ATOM 1217 O O . LEU A 1 168 ? -4.178 -2.240 0.255 1.00 98.31 168 LEU A O 1
ATOM 1221 N N . ASN A 1 169 ? -2.946 -3.587 -1.066 1.00 98.50 169 ASN A N 1
ATOM 1222 C CA . ASN A 1 169 ? -3.073 -4.775 -0.237 1.00 98.50 169 ASN A CA 1
ATOM 1223 C C . ASN A 1 169 ? -1.768 -5.049 0.518 1.00 98.50 169 ASN A C 1
ATOM 1225 O O . ASN A 1 169 ? -0.747 -5.411 -0.066 1.00 98.50 169 ASN A O 1
ATOM 1229 N N . LEU A 1 170 ? -1.829 -4.888 1.836 1.00 98.19 170 LEU A N 1
ATOM 1230 C CA . LEU A 1 170 ? -0.759 -5.123 2.800 1.00 98.19 170 LEU A CA 1
ATOM 1231 C C . LEU A 1 170 ? -1.132 -6.232 3.799 1.00 98.19 170 LEU A C 1
ATOM 1233 O O . LEU A 1 170 ? -0.556 -6.320 4.888 1.00 98.19 170 LEU A O 1
ATOM 1237 N N . SER A 1 171 ? -2.087 -7.092 3.447 1.00 98.31 171 SER A N 1
ATOM 1238 C CA . SER A 1 171 ? -2.586 -8.139 4.339 1.00 98.31 171 SER A CA 1
ATOM 1239 C C . SER A 1 171 ? -1.497 -9.149 4.732 1.00 98.31 171 SER A C 1
ATOM 1241 O O . SER A 1 171 ? -0.584 -9.443 3.959 1.00 98.31 171 SER A O 1
ATOM 1243 N N . TYR A 1 172 ? -1.604 -9.716 5.933 1.00 97.50 172 TYR A N 1
ATOM 1244 C CA . TYR A 1 172 ? -0.725 -10.765 6.458 1.00 97.50 172 TYR A CA 1
ATOM 1245 C C . TYR A 1 172 ? 0.770 -10.392 6.482 1.00 97.50 172 TYR A C 1
ATOM 1247 O O . TYR A 1 172 ? 1.633 -11.207 6.146 1.00 97.50 172 TYR A O 1
ATOM 1255 N N . ASN A 1 173 ? 1.089 -9.156 6.872 1.00 97.12 173 ASN A N 1
ATOM 1256 C CA . ASN A 1 173 ? 2.455 -8.686 7.107 1.00 97.12 173 ASN A CA 1
ATOM 1257 C C . ASN A 1 173 ? 2.735 -8.559 8.624 1.00 97.12 173 ASN A C 1
ATOM 1259 O O . ASN A 1 173 ? 2.095 -9.212 9.446 1.00 97.12 173 ASN A O 1
ATOM 1263 N N . LEU A 1 174 ? 3.763 -7.800 9.010 1.00 97.06 174 LEU A N 1
ATOM 1264 C CA . LEU A 1 174 ? 4.157 -7.547 10.402 1.00 97.06 174 LEU A CA 1
ATOM 1265 C C . LEU A 1 174 ? 3.976 -6.064 10.756 1.00 97.06 174 LEU A C 1
ATOM 1267 O O . LEU A 1 174 ? 4.791 -5.498 11.485 1.00 97.06 174 LEU A O 1
ATOM 1271 N N . LEU A 1 175 ? 2.949 -5.434 10.184 1.00 97.88 175 LEU A N 1
ATOM 1272 C CA . LEU A 1 175 ? 2.698 -4.003 10.322 1.00 97.88 175 LEU A CA 1
ATOM 1273 C C . LEU A 1 175 ? 2.058 -3.699 11.673 1.00 97.88 175 LEU A C 1
ATOM 1275 O O . LEU A 1 175 ? 1.219 -4.467 12.146 1.00 97.88 175 LEU A O 1
ATOM 1279 N N . THR A 1 176 ? 2.439 -2.579 12.273 1.00 97.69 176 THR A N 1
ATOM 1280 C CA . THR A 1 176 ? 1.863 -2.077 13.522 1.00 97.69 176 THR A CA 1
ATOM 1281 C C . THR A 1 176 ? 1.167 -0.737 13.287 1.00 97.69 176 THR A C 1
ATOM 1283 O O . THR A 1 176 ? 1.194 -0.183 12.187 1.00 97.69 176 THR A O 1
ATOM 1286 N N . SER A 1 177 ? 0.544 -0.181 14.327 1.00 95.50 177 SER A N 1
ATOM 1287 C CA . SER A 1 177 ? -0.058 1.160 14.274 1.00 95.50 177 SER A CA 1
ATOM 1288 C C . SER A 1 177 ? 0.958 2.262 13.926 1.00 95.50 177 SER A C 1
ATOM 1290 O O . SER A 1 177 ? 0.568 3.341 13.479 1.00 95.50 177 SER A O 1
ATOM 1292 N N . ASP A 1 178 ? 2.259 1.994 14.090 1.00 94.12 178 ASP A N 1
ATOM 1293 C CA . ASP A 1 178 ? 3.337 2.935 13.781 1.00 94.12 178 ASP A CA 1
ATOM 1294 C C . ASP A 1 178 ? 3.491 3.194 12.280 1.00 94.12 178 ASP A C 1
ATOM 1296 O O . ASP A 1 178 ? 4.027 4.235 11.901 1.00 94.12 178 ASP A O 1
ATOM 1300 N N . LEU A 1 179 ? 2.944 2.318 11.429 1.00 94.44 179 LEU A N 1
ATOM 1301 C CA . LEU A 1 179 ? 2.872 2.510 9.979 1.00 94.44 179 LEU A CA 1
ATOM 1302 C C . LEU A 1 179 ? 2.244 3.856 9.583 1.00 94.44 179 LEU A C 1
ATOM 1304 O O . LEU A 1 179 ? 2.585 4.418 8.543 1.00 94.44 179 LEU A O 1
ATOM 1308 N N . PHE A 1 180 ? 1.314 4.352 10.399 1.00 91.62 180 PHE A N 1
ATOM 1309 C CA . PHE A 1 180 ? 0.531 5.554 10.127 1.00 91.62 180 PHE A CA 1
ATOM 1310 C C . PHE A 1 180 ? 1.054 6.806 10.832 1.00 91.62 180 PHE A C 1
ATOM 1312 O O . PHE A 1 180 ? 0.439 7.867 10.730 1.00 91.62 180 PHE A O 1
ATOM 1319 N N . LYS A 1 181 ? 2.149 6.703 11.592 1.00 87.25 181 LYS A N 1
ATOM 1320 C CA . LYS A 1 181 ? 2.712 7.863 12.284 1.00 87.25 181 LYS A CA 1
ATOM 1321 C C . LYS A 1 181 ? 3.261 8.853 11.262 1.00 87.25 181 LYS A C 1
ATOM 1323 O O . LYS A 1 181 ? 4.030 8.489 10.375 1.00 87.25 181 LYS A O 1
ATOM 1328 N N . ALA A 1 182 ? 2.895 10.120 11.427 1.00 79.88 182 ALA A N 1
ATOM 1329 C CA . ALA A 1 182 ? 3.515 11.197 10.675 1.00 79.88 182 ALA A CA 1
ATOM 1330 C C . ALA A 1 182 ? 5.010 11.271 11.022 1.00 79.88 182 ALA A C 1
ATOM 1332 O O . ALA A 1 182 ? 5.393 11.242 12.194 1.00 79.88 182 ALA A O 1
ATOM 1333 N N . GLU A 1 183 ? 5.855 11.370 10.000 1.00 78.56 183 GLU A N 1
ATOM 1334 C CA . GLU A 1 183 ? 7.276 11.643 10.188 1.00 78.56 183 GLU A CA 1
ATOM 1335 C C . GLU A 1 183 ? 7.482 13.136 10.470 1.00 78.56 183 GLU A C 1
ATOM 1337 O O . GLU A 1 183 ? 6.898 13.996 9.806 1.00 78.56 183 GLU A O 1
ATOM 1342 N N . GLU A 1 184 ? 8.337 13.458 11.441 1.00 74.81 184 GLU A N 1
ATOM 1343 C CA . GLU A 1 184 ? 8.653 14.844 11.783 1.00 74.81 184 GLU A CA 1
ATOM 1344 C C . GLU A 1 184 ? 9.203 15.592 10.555 1.00 74.81 184 GLU A C 1
ATOM 1346 O O . GLU A 1 184 ? 10.152 15.153 9.903 1.00 74.81 184 GLU A O 1
ATOM 1351 N N . GLY A 1 185 ? 8.575 16.720 10.212 1.00 66.00 185 GLY A N 1
ATOM 1352 C CA . GLY A 1 185 ? 8.971 17.545 9.069 1.00 66.00 185 GLY A CA 1
ATOM 1353 C C . GLY A 1 185 ? 8.498 17.053 7.695 1.00 66.00 185 GLY A C 1
ATOM 1354 O O . GLY A 1 185 ? 8.868 17.668 6.694 1.00 66.00 185 GLY A O 1
ATOM 1355 N N . LYS A 1 186 ? 7.674 15.998 7.610 1.00 69.62 186 LYS A N 1
ATOM 1356 C CA . LYS A 1 186 ? 7.048 15.548 6.355 1.00 69.62 186 LYS A CA 1
ATOM 1357 C C . LYS A 1 186 ? 5.523 15.688 6.402 1.00 69.62 186 LYS A C 1
ATOM 1359 O O . LYS A 1 186 ? 4.935 15.613 7.480 1.00 69.62 186 LYS A O 1
ATOM 1364 N N . PRO A 1 187 ? 4.868 15.900 5.244 1.00 66.75 187 PRO A N 1
ATOM 1365 C CA . PRO A 1 187 ? 3.414 15.873 5.180 1.00 66.75 187 PRO A CA 1
ATOM 1366 C C . PRO A 1 187 ? 2.906 14.496 5.608 1.00 66.75 187 PRO A C 1
ATOM 1368 O O . PRO A 1 187 ? 3.515 13.476 5.276 1.00 66.75 187 PRO A O 1
ATOM 1371 N N . ASP A 1 188 ? 1.786 14.481 6.326 1.00 84.31 188 ASP A 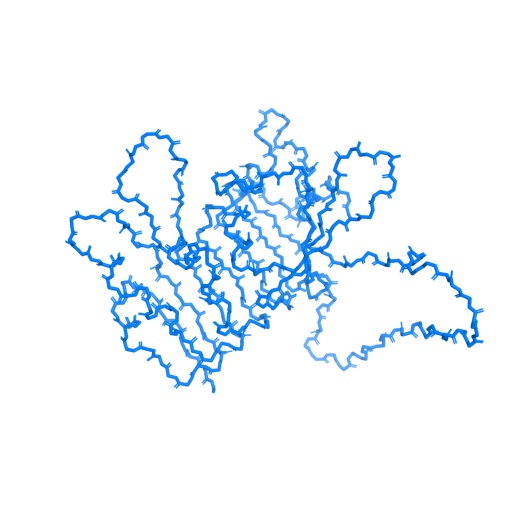N 1
ATOM 1372 C CA . ASP A 1 188 ? 1.132 13.243 6.725 1.00 84.31 188 ASP A CA 1
ATOM 1373 C C . ASP A 1 188 ? 0.810 12.394 5.484 1.00 84.31 188 ASP A C 1
ATOM 1375 O O . ASP A 1 188 ? 0.076 12.806 4.578 1.00 84.31 188 ASP A O 1
ATOM 1379 N N . VAL A 1 189 ? 1.411 11.206 5.435 1.00 87.12 189 VAL A N 1
ATOM 1380 C CA . VAL A 1 189 ? 1.320 10.289 4.298 1.00 87.12 189 VAL A CA 1
ATOM 1381 C C . VAL A 1 189 ? -0.119 9.834 4.098 1.00 87.12 189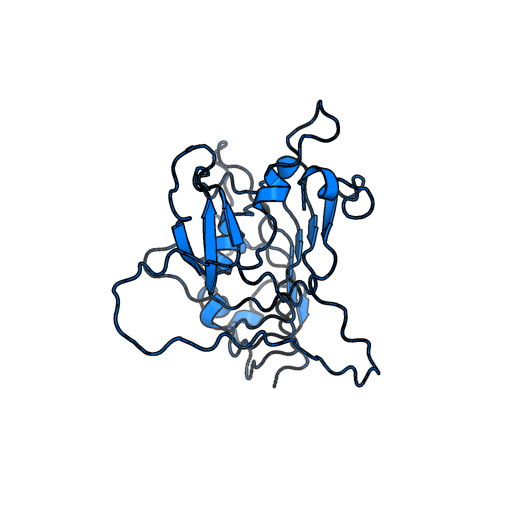 VAL A C 1
ATOM 1383 O O . VAL A 1 189 ? -0.564 9.720 2.957 1.00 87.12 189 VAL A O 1
ATOM 1386 N N . LEU A 1 190 ? -0.864 9.628 5.189 1.00 88.44 190 LEU A N 1
ATOM 1387 C CA . LEU A 1 190 ? -2.273 9.271 5.106 1.00 88.44 190 LEU A CA 1
ATOM 1388 C C . LEU A 1 190 ? -3.092 10.410 4.494 1.00 88.44 190 LEU A C 1
ATOM 1390 O O . LEU A 1 190 ? -3.850 10.188 3.555 1.00 88.44 190 LEU A O 1
ATOM 1394 N N . SER A 1 191 ? -2.900 11.650 4.941 1.00 86.94 191 SER A N 1
ATOM 1395 C CA . SER A 1 191 ? -3.562 12.797 4.314 1.00 86.94 191 SER A CA 1
ATOM 1396 C C . SER A 1 191 ? -3.270 12.881 2.807 1.00 86.94 191 SER A C 1
ATOM 1398 O O . SER A 1 191 ? -4.174 13.120 2.009 1.00 86.94 191 SER A O 1
ATOM 1400 N N . ARG A 1 192 ? -2.031 12.603 2.386 1.00 83.19 192 ARG A N 1
ATOM 1401 C CA . ARG A 1 192 ? -1.635 12.646 0.970 1.00 83.19 192 ARG A CA 1
ATOM 1402 C C . ARG A 1 192 ? -2.277 11.552 0.110 1.00 83.19 192 ARG A C 1
ATOM 1404 O O . ARG A 1 192 ? -2.563 11.810 -1.056 1.00 83.19 192 ARG A O 1
ATOM 1411 N N . ILE A 1 193 ? -2.470 10.341 0.634 1.00 87.38 193 ILE A N 1
ATOM 1412 C CA . ILE A 1 193 ? -3.070 9.244 -0.151 1.00 87.38 193 ILE A CA 1
ATOM 1413 C C . ILE A 1 193 ? -4.592 9.277 -0.162 1.00 87.38 193 ILE A C 1
ATOM 1415 O O . ILE A 1 193 ? -5.199 8.804 -1.121 1.00 87.38 193 ILE A O 1
ATOM 1419 N N . LEU A 1 194 ? -5.200 9.799 0.905 1.00 89.06 194 LEU A N 1
ATOM 1420 C CA . LEU A 1 194 ? -6.647 9.762 1.094 1.00 89.06 194 LEU A CA 1
ATOM 1421 C C . LEU A 1 194 ? -7.347 10.993 0.513 1.00 89.06 194 LEU A C 1
ATOM 1423 O O . LEU A 1 194 ? -8.518 10.889 0.144 1.00 89.06 194 LEU A O 1
ATOM 1427 N N . PHE A 1 195 ? -6.656 12.133 0.403 1.00 86.94 195 PHE A N 1
ATOM 1428 C CA . PHE A 1 195 ? -7.228 13.394 -0.067 1.00 86.94 195 PHE A CA 1
ATOM 1429 C C . PHE A 1 195 ? -6.562 13.877 -1.357 1.00 86.94 195 PHE A C 1
ATOM 1431 O O . PHE A 1 195 ? -5.348 14.052 -1.426 1.00 86.94 195 PHE A O 1
ATOM 1438 N N . LEU A 1 196 ? -7.378 14.137 -2.377 1.00 84.62 196 LEU A N 1
ATOM 1439 C CA . LEU A 1 196 ? -6.950 14.721 -3.645 1.00 84.62 196 LEU A CA 1
ATOM 1440 C C . LEU A 1 196 ? -7.226 16.224 -3.679 1.00 84.62 196 LEU A C 1
ATOM 1442 O O . LEU A 1 196 ? -8.346 16.604 -3.350 1.00 84.62 196 LEU A O 1
ATOM 1446 N N . PRO A 1 197 ? -6.312 17.070 -4.177 1.00 75.31 197 PRO A N 1
ATOM 1447 C CA . PRO A 1 197 ? -6.584 18.493 -4.362 1.00 75.31 197 PRO A CA 1
ATOM 1448 C C . PRO A 1 197 ? -7.741 18.729 -5.345 1.00 75.31 197 PRO A C 1
ATOM 1450 O O . PRO A 1 197 ? -7.699 18.343 -6.514 1.00 75.31 197 PRO A O 1
ATOM 1453 N N . GLU A 1 198 ? -8.795 19.382 -4.866 1.00 67.31 198 GLU A N 1
ATOM 1454 C CA . GLU A 1 198 ? -10.003 19.748 -5.601 1.00 67.31 198 GLU A CA 1
ATOM 1455 C C . GLU A 1 198 ? -9.847 21.184 -6.134 1.00 67.31 198 GLU A C 1
ATOM 1457 O O . GLU A 1 198 ? -10.213 22.162 -5.489 1.00 67.31 198 GLU A O 1
ATOM 1462 N N . GLY A 1 199 ? -9.224 21.325 -7.309 1.00 58.41 199 GLY A N 1
ATOM 1463 C CA . GLY A 1 199 ? -8.979 22.634 -7.930 1.00 58.41 199 GLY A CA 1
ATOM 1464 C C . GLY A 1 199 ? -7.712 22.651 -8.777 1.00 58.41 199 GLY A C 1
ATOM 1465 O O . GLY A 1 199 ? -6.669 23.136 -8.351 1.00 58.41 199 GLY A O 1
ATOM 1466 N N . GLY A 1 200 ? -7.787 22.091 -9.984 1.00 50.47 200 GLY A N 1
ATOM 1467 C CA . GLY A 1 200 ? -6.637 21.981 -10.877 1.00 50.47 200 GLY A CA 1
ATOM 1468 C C . GLY A 1 200 ? -6.183 23.333 -11.431 1.00 50.47 200 GLY A C 1
ATOM 1469 O O . GLY A 1 200 ? -6.800 23.863 -12.353 1.00 50.47 200 GLY A O 1
ATOM 1470 N N . SER A 1 201 ? -5.041 23.834 -10.955 1.00 45.94 201 SER A N 1
ATOM 1471 C CA . SER A 1 201 ? -4.113 24.509 -11.864 1.00 45.94 201 SER A CA 1
ATOM 1472 C C . SER A 1 201 ? -3.543 23.444 -12.807 1.00 45.94 201 SER A C 1
ATOM 1474 O O . SER A 1 201 ? -3.136 22.370 -12.367 1.00 45.94 201 SER A O 1
ATOM 1476 N N . GLN A 1 202 ? -3.584 23.724 -14.106 1.00 46.72 202 GLN A N 1
ATOM 1477 C CA . GLN A 1 202 ? -3.506 22.800 -15.248 1.00 46.72 202 GLN A CA 1
ATOM 1478 C C . GLN A 1 202 ? -2.210 21.965 -15.418 1.00 46.72 202 GLN A C 1
ATOM 1480 O O . GLN A 1 202 ? -2.003 21.401 -16.489 1.00 46.72 202 GLN A O 1
ATOM 1485 N N . ALA A 1 203 ? -1.334 21.870 -14.415 1.00 51.34 203 ALA A N 1
ATOM 1486 C CA . ALA A 1 203 ? 0.033 21.371 -14.592 1.00 51.34 203 ALA A CA 1
ATOM 1487 C C . ALA A 1 203 ? 0.428 20.145 -13.747 1.00 51.34 203 ALA A C 1
ATOM 1489 O O . ALA A 1 203 ? 1.489 19.584 -14.005 1.00 51.34 203 ALA A O 1
ATOM 1490 N N . VAL A 1 204 ? -0.377 19.708 -12.770 1.00 53.56 204 VAL A N 1
ATOM 1491 C CA . VAL A 1 204 ? -0.005 18.575 -11.896 1.00 53.56 204 VAL A CA 1
ATOM 1492 C C . VAL A 1 204 ? -0.656 17.279 -12.402 1.00 53.56 204 VAL A C 1
ATOM 1494 O O . VAL A 1 204 ? -1.866 17.281 -12.664 1.00 53.56 204 VAL A O 1
ATOM 1497 N N . PRO A 1 205 ? 0.100 16.176 -12.579 1.00 56.53 205 PRO A N 1
ATOM 1498 C CA . PRO A 1 205 ? -0.464 14.896 -12.986 1.00 56.53 205 PRO A CA 1
ATOM 1499 C C . PRO A 1 205 ? -1.552 14.452 -12.005 1.00 56.53 205 PRO A C 1
ATOM 1501 O O . PRO A 1 205 ? -1.407 14.518 -10.787 1.00 56.53 205 PRO A O 1
ATOM 1504 N N . LYS A 1 206 ? -2.686 14.033 -12.564 1.00 64.81 206 LYS A N 1
ATOM 1505 C CA . LYS A 1 206 ? -3.903 13.707 -11.822 1.00 64.81 206 LYS A CA 1
ATOM 1506 C C . LYS A 1 206 ? -3.698 12.427 -11.008 1.00 64.81 206 LYS A C 1
ATOM 1508 O O . LYS A 1 206 ? -3.862 11.338 -11.556 1.00 64.81 206 LYS A O 1
ATOM 1513 N N . THR A 1 207 ? -3.373 12.563 -9.725 1.00 77.81 207 THR A N 1
ATOM 1514 C CA . THR A 1 207 ? -3.343 11.438 -8.786 1.00 77.81 207 THR A CA 1
ATOM 1515 C C . THR A 1 207 ? -4.746 10.848 -8.628 1.00 77.81 207 THR A C 1
ATOM 1517 O O . THR A 1 207 ? -5.748 11.569 -8.601 1.00 77.81 207 THR A O 1
ATOM 1520 N N . LYS A 1 208 ? -4.845 9.515 -8.601 1.00 87.19 208 LYS A N 1
ATOM 1521 C CA . LYS A 1 208 ? -6.142 8.816 -8.512 1.00 87.19 208 LYS A CA 1
ATOM 1522 C C . LYS A 1 208 ? -6.704 8.728 -7.095 1.00 87.19 208 LYS A C 1
ATOM 1524 O O . LYS A 1 208 ? -7.925 8.708 -6.953 1.00 87.19 208 LYS A O 1
ATOM 1529 N N . GLY A 1 209 ? -5.825 8.718 -6.093 1.00 89.19 209 GLY A N 1
ATOM 1530 C CA . GLY A 1 209 ? -6.176 8.559 -4.682 1.00 89.19 209 GLY A CA 1
ATOM 1531 C C . GLY A 1 209 ? -6.502 7.111 -4.317 1.00 89.19 209 GLY A C 1
ATOM 1532 O O . GLY A 1 209 ? -6.975 6.333 -5.151 1.00 89.19 209 GLY A O 1
ATOM 1533 N N . LEU A 1 210 ? -6.227 6.757 -3.063 1.00 94.94 210 LEU A N 1
ATOM 1534 C CA . LEU A 1 210 ? -6.382 5.397 -2.565 1.00 94.94 210 LEU A CA 1
ATOM 1535 C C . LEU A 1 210 ? -7.845 5.127 -2.197 1.00 94.94 210 LEU A C 1
ATOM 1537 O O . LEU A 1 210 ? -8.381 5.750 -1.284 1.00 94.94 210 LEU A O 1
ATOM 1541 N N . LYS A 1 211 ? -8.462 4.159 -2.879 1.00 96.44 211 LYS A N 1
ATOM 1542 C CA . LYS A 1 211 ? -9.847 3.723 -2.660 1.00 96.44 211 LYS A CA 1
ATOM 1543 C C . LYS A 1 211 ? -9.956 2.520 -1.739 1.00 96.44 211 LYS A C 1
ATOM 1545 O O . LYS A 1 211 ? -10.847 2.491 -0.900 1.00 96.44 211 LYS A O 1
ATOM 1550 N N . HIS A 1 212 ? -9.066 1.543 -1.879 1.00 98.19 212 HIS A N 1
ATOM 1551 C CA . HIS A 1 212 ? -9.112 0.312 -1.094 1.00 98.19 212 HIS A CA 1
ATOM 1552 C C . HIS A 1 212 ? -7.799 0.118 -0.341 1.00 98.19 212 HIS A C 1
ATOM 1554 O O . HIS A 1 212 ? -6.728 0.022 -0.951 1.00 98.19 212 HIS A O 1
ATOM 1560 N N . LEU A 1 213 ? -7.887 0.029 0.984 1.00 98.00 213 LEU A N 1
ATOM 1561 C CA . LEU A 1 213 ? -6.756 -0.250 1.860 1.00 98.00 213 LEU A CA 1
ATOM 1562 C C . LEU A 1 213 ? -7.011 -1.540 2.641 1.00 98.00 213 LEU A C 1
ATOM 1564 O O . LEU A 1 213 ? -7.839 -1.573 3.552 1.00 98.00 213 LEU A O 1
ATOM 1568 N N . LEU A 1 214 ? -6.278 -2.597 2.288 1.00 98.44 214 LEU A N 1
ATOM 1569 C CA . LEU A 1 214 ? -6.419 -3.917 2.901 1.00 98.44 214 LEU A CA 1
ATOM 1570 C C . LEU A 1 214 ? -5.237 -4.187 3.833 1.00 98.44 214 LEU A C 1
ATOM 1572 O O . LEU A 1 214 ? -4.093 -4.314 3.397 1.00 98.44 214 LEU A O 1
ATOM 1576 N N . LEU A 1 215 ? -5.519 -4.273 5.126 1.00 98.19 215 LEU A N 1
ATOM 1577 C CA . LEU A 1 215 ? -4.562 -4.405 6.227 1.00 98.19 215 LEU A CA 1
ATOM 1578 C C . LEU A 1 215 ? -4.861 -5.627 7.099 1.00 98.19 215 LEU A C 1
ATOM 1580 O O . LEU A 1 215 ? -4.363 -5.734 8.224 1.00 98.19 215 LEU A O 1
ATOM 1584 N N . LYS A 1 216 ? -5.665 -6.559 6.591 1.00 98.00 216 LYS A N 1
ATOM 1585 C CA . LYS A 1 216 ? -6.081 -7.761 7.304 1.00 98.00 216 LYS A CA 1
ATOM 1586 C C . LYS A 1 216 ? -4.884 -8.562 7.830 1.00 98.00 216 LYS A C 1
ATOM 1588 O O . LYS A 1 216 ? -3.918 -8.756 7.098 1.00 98.00 216 LYS A O 1
ATOM 1593 N N . GLY A 1 217 ? -4.948 -9.101 9.046 1.00 97.50 217 GLY A N 1
ATOM 1594 C CA . GLY A 1 217 ? -3.950 -10.067 9.524 1.00 97.50 217 GLY A CA 1
ATOM 1595 C C . GLY A 1 217 ? -2.586 -9.466 9.882 1.00 97.50 217 GLY A C 1
ATOM 1596 O O . GLY A 1 217 ? -1.572 -10.139 9.697 1.00 97.50 217 GLY A O 1
ATOM 1597 N N . ASN A 1 218 ? -2.540 -8.202 10.308 1.00 98.06 218 ASN A N 1
ATOM 1598 C CA . ASN A 1 218 ? -1.330 -7.527 10.792 1.00 98.06 218 ASN A CA 1
ATOM 1599 C C . ASN A 1 218 ? -1.333 -7.451 12.338 1.00 98.06 218 ASN A C 1
ATOM 1601 O O . ASN A 1 218 ? -2.027 -8.218 12.999 1.00 98.06 218 ASN A O 1
ATOM 1605 N N . ARG A 1 219 ? -0.517 -6.569 12.930 1.00 97.75 219 ARG A N 1
ATOM 1606 C CA . ARG A 1 219 ? -0.414 -6.320 14.383 1.00 97.75 219 ARG A CA 1
ATOM 1607 C C . ARG A 1 219 ? -0.818 -4.886 14.730 1.00 97.75 219 ARG A C 1
ATOM 1609 O O . ARG A 1 219 ? -0.169 -4.205 15.526 1.00 97.75 219 ARG A O 1
ATOM 1616 N N . ILE A 1 220 ? -1.836 -4.373 14.044 1.00 97.69 220 ILE A N 1
ATOM 1617 C CA . ILE A 1 220 ? -2.337 -3.016 14.269 1.00 97.69 220 ILE A CA 1
ATOM 1618 C C . ILE A 1 220 ? -3.162 -3.027 15.553 1.00 97.69 220 ILE A C 1
ATOM 1620 O O . ILE A 1 220 ? -4.085 -3.822 15.681 1.00 97.69 220 ILE A O 1
ATOM 1624 N N . THR A 1 221 ? -2.840 -2.138 16.490 1.00 97.25 221 THR A N 1
ATOM 1625 C CA . THR A 1 221 ? -3.498 -2.062 17.807 1.00 97.25 221 THR A CA 1
ATOM 1626 C C . THR A 1 221 ? -4.463 -0.887 17.941 1.00 97.25 221 THR A C 1
ATOM 1628 O O . THR A 1 221 ? -5.323 -0.878 18.818 1.00 97.25 221 THR A O 1
ATOM 1631 N N . ASN A 1 222 ? -4.327 0.136 17.093 1.00 95.00 222 ASN A N 1
ATOM 1632 C CA . ASN A 1 222 ? -5.164 1.333 17.105 1.00 95.00 222 ASN A CA 1
ATOM 1633 C C . ASN A 1 222 ? -5.191 2.003 15.723 1.00 95.00 222 ASN A C 1
ATOM 1635 O O . ASN A 1 222 ? -4.307 1.791 14.895 1.00 95.00 222 ASN A O 1
ATOM 1639 N N . LEU A 1 223 ? -6.212 2.832 15.493 1.00 93.81 223 LEU A N 1
ATOM 1640 C CA . LEU A 1 223 ? -6.419 3.591 14.251 1.00 93.81 223 LEU A CA 1
ATOM 1641 C C . LEU A 1 223 ? -6.439 5.106 14.513 1.00 93.81 223 LEU A C 1
ATOM 1643 O O . LEU A 1 223 ? -7.107 5.865 13.809 1.00 93.81 223 LEU A O 1
ATOM 1647 N N . ASP A 1 224 ? -5.723 5.563 15.541 1.00 90.69 224 ASP A N 1
ATOM 1648 C CA . ASP A 1 224 ? -5.769 6.962 15.984 1.00 90.69 224 ASP A CA 1
ATOM 1649 C C . ASP A 1 224 ? -5.260 7.932 14.914 1.00 90.69 224 ASP A C 1
ATOM 1651 O O . ASP A 1 224 ? -5.759 9.051 14.805 1.00 90.69 224 ASP A O 1
ATOM 1655 N N . ALA A 1 225 ? -4.332 7.489 14.065 1.00 90.06 225 ALA A N 1
ATOM 1656 C CA . ALA A 1 225 ? -3.858 8.269 12.927 1.00 90.06 225 ALA A CA 1
ATOM 1657 C C . ALA A 1 225 ? -4.990 8.596 11.935 1.00 90.06 225 ALA A C 1
ATOM 1659 O O . ALA A 1 225 ? -5.111 9.737 11.499 1.00 90.06 225 ALA A O 1
ATOM 1660 N N . PHE A 1 226 ? -5.896 7.651 11.660 1.00 89.38 226 PHE A N 1
ATOM 1661 C CA . PHE A 1 226 ? -7.093 7.919 10.854 1.00 89.38 226 PHE A CA 1
ATOM 1662 C C . PHE A 1 226 ? -8.015 8.916 11.573 1.00 89.38 226 PHE A C 1
ATOM 1664 O O . PHE A 1 226 ? -8.514 9.872 10.983 1.00 89.38 226 PHE A O 1
ATOM 1671 N N . ALA A 1 227 ? -8.197 8.769 12.886 1.00 86.38 227 ALA A N 1
ATOM 1672 C CA . ALA A 1 227 ? -9.002 9.707 13.668 1.00 86.38 227 ALA A CA 1
ATOM 1673 C C . ALA A 1 227 ? -8.418 11.136 13.702 1.00 86.38 227 ALA A C 1
ATOM 1675 O O . ALA A 1 227 ? -9.179 12.106 13.798 1.00 86.38 227 ALA A O 1
ATOM 1676 N N . ALA A 1 228 ? -7.091 11.277 13.626 1.00 85.06 228 ALA A N 1
ATOM 1677 C CA . ALA A 1 228 ? -6.388 12.558 13.649 1.00 85.06 228 ALA A CA 1
ATOM 1678 C C . ALA A 1 228 ? -6.624 13.387 12.379 1.00 85.06 228 ALA A C 1
ATOM 1680 O O . ALA A 1 228 ? -6.740 14.607 12.462 1.00 85.06 228 ALA A O 1
ATOM 1681 N N . ILE A 1 229 ? -6.787 12.733 11.229 1.00 81.25 229 ILE A N 1
ATOM 1682 C CA . ILE A 1 229 ? -7.036 13.398 9.940 1.00 81.25 229 ILE A CA 1
ATOM 1683 C C . ILE A 1 229 ? -8.481 13.936 9.853 1.00 81.25 229 ILE A C 1
ATOM 1685 O O . ILE A 1 229 ? -8.821 14.809 9.050 1.00 81.25 229 ILE A O 1
ATOM 1689 N N . GLY A 1 230 ? -9.359 13.447 10.734 1.00 63.34 230 GLY A N 1
ATOM 1690 C CA . GLY A 1 230 ? -10.771 13.801 10.787 1.00 63.34 230 GLY A CA 1
ATOM 1691 C C . GLY A 1 230 ? -11.060 15.168 11.416 1.00 63.34 230 GLY A C 1
ATOM 1692 O O . GLY A 1 230 ? -11.241 15.260 12.633 1.00 63.34 230 GLY A O 1
ATOM 1693 N N . ARG A 1 231 ? -11.170 16.195 10.561 1.00 57.12 231 ARG A N 1
ATOM 1694 C CA . ARG A 1 231 ? -12.263 17.202 10.456 1.00 57.12 231 ARG A CA 1
ATOM 1695 C C . ARG A 1 231 ? -11.968 18.194 9.326 1.00 57.12 231 ARG A C 1
ATOM 1697 O O . ARG A 1 231 ? -12.891 18.649 8.661 1.00 57.12 231 ARG A O 1
ATOM 1704 N N . ASP A 1 232 ? -10.686 18.467 9.099 1.00 57.16 232 ASP A N 1
ATOM 1705 C CA . ASP A 1 232 ? -10.225 19.490 8.157 1.00 57.16 232 ASP A CA 1
ATOM 1706 C C . ASP A 1 232 ? -10.249 18.994 6.701 1.00 57.16 232 ASP A C 1
ATOM 1708 O O . ASP A 1 232 ? -10.535 19.773 5.798 1.00 57.16 232 ASP A O 1
ATOM 1712 N N . GLY A 1 233 ? -10.050 17.689 6.465 1.00 56.09 233 GLY A N 1
ATOM 1713 C CA . GLY A 1 233 ? -10.153 17.086 5.126 1.00 56.09 233 GLY A CA 1
ATOM 1714 C C . GLY A 1 233 ? -11.571 16.671 4.702 1.00 56.09 233 GLY A C 1
ATOM 1715 O O . GLY A 1 233 ? -11.841 16.521 3.517 1.00 56.09 233 GLY A O 1
ATOM 1716 N N . LEU A 1 234 ? -12.491 16.488 5.656 1.00 62.44 234 LEU A N 1
ATOM 1717 C CA . LEU A 1 234 ? -13.876 16.036 5.414 1.00 62.44 234 LEU A CA 1
ATOM 1718 C C . LEU A 1 234 ? -14.868 17.202 5.243 1.00 62.44 234 LEU A C 1
ATOM 1720 O O . LEU A 1 234 ? -16.064 16.985 5.047 1.00 62.44 234 LEU A O 1
ATOM 1724 N N . GLY A 1 235 ? -14.393 18.442 5.392 1.00 54.44 235 GLY A N 1
ATOM 1725 C CA . GLY A 1 235 ? -15.228 19.631 5.456 1.00 54.44 235 GLY A CA 1
ATOM 1726 C C . GLY A 1 235 ? -15.911 19.959 4.129 1.00 54.44 235 GLY A C 1
ATOM 1727 O O . GLY A 1 235 ? -15.267 20.366 3.169 1.00 54.44 235 GLY A O 1
ATOM 1728 N N . THR A 1 236 ? -17.243 19.945 4.133 1.00 50.16 236 THR A N 1
ATOM 1729 C CA . THR A 1 236 ? -18.160 20.522 3.128 1.00 50.16 236 THR A CA 1
ATOM 1730 C C . THR A 1 236 ? -18.055 22.056 2.984 1.00 50.16 236 THR A C 1
ATOM 1732 O O . THR A 1 236 ? -18.991 22.714 2.535 1.00 50.16 236 THR A O 1
ATOM 1735 N N . GLY A 1 237 ? -16.941 22.661 3.402 1.00 46.25 237 GLY A N 1
ATOM 1736 C CA . GLY A 1 237 ? -16.741 24.102 3.505 1.00 46.25 237 GLY A CA 1
ATOM 1737 C C . GLY A 1 237 ? -15.638 24.604 2.581 1.00 46.25 237 GLY A C 1
ATOM 1738 O O . GLY A 1 237 ? -14.525 24.840 3.026 1.00 46.25 237 GLY A O 1
ATOM 1739 N N . SER A 1 238 ? -15.977 24.824 1.310 1.00 43.44 238 SER A N 1
ATOM 1740 C CA . SER A 1 238 ? -15.364 25.838 0.433 1.00 43.44 238 SER A CA 1
ATOM 1741 C C . SER A 1 238 ? -13.828 25.831 0.251 1.00 43.44 238 SER A C 1
ATOM 1743 O O . SER A 1 238 ? -13.257 26.895 -0.002 1.00 43.44 238 SER A O 1
ATOM 1745 N N . GLY A 1 239 ? -13.149 24.678 0.331 1.00 52.44 239 GLY A N 1
ATOM 1746 C CA . GLY A 1 239 ? -11.682 24.657 0.259 1.00 52.44 239 GLY A CA 1
ATOM 1747 C C . GLY A 1 239 ? -10.995 23.300 0.083 1.00 52.44 239 GLY A C 1
ATOM 1748 O O . GLY A 1 239 ? -10.065 23.006 0.822 1.00 52.44 239 GLY A O 1
ATOM 1749 N N . GLY A 1 240 ? -11.375 22.523 -0.935 1.00 63.44 240 GLY A N 1
ATOM 1750 C CA . GLY A 1 240 ? -10.363 22.096 -1.908 1.00 63.44 240 GLY A CA 1
ATOM 1751 C C . GLY A 1 240 ? -9.690 20.728 -1.775 1.00 63.44 240 GLY A C 1
ATOM 1752 O O . GLY A 1 240 ? -8.640 20.581 -2.387 1.00 63.44 240 GLY A O 1
ATOM 1753 N N . ASN A 1 241 ? -10.235 19.736 -1.060 1.00 73.75 241 ASN A N 1
ATOM 1754 C CA . ASN A 1 241 ? -9.689 18.370 -1.065 1.00 73.75 241 ASN A CA 1
ATOM 1755 C C . ASN A 1 241 ? -10.795 17.294 -1.091 1.00 73.75 241 ASN A C 1
ATOM 1757 O O . ASN A 1 241 ? -11.654 17.254 -0.216 1.00 73.75 241 ASN A O 1
ATOM 1761 N N . LYS A 1 242 ? -10.746 16.379 -2.064 1.00 84.06 242 LYS A N 1
ATOM 1762 C CA . LYS A 1 242 ? -11.674 15.253 -2.219 1.00 84.06 242 LYS A CA 1
ATOM 1763 C C . LYS A 1 242 ? -11.143 14.009 -1.505 1.00 84.06 242 LYS A C 1
ATOM 1765 O O . LYS A 1 242 ? -10.109 13.474 -1.896 1.00 84.06 242 LYS A O 1
ATOM 1770 N N . PHE A 1 243 ? -11.887 13.514 -0.519 1.00 87.44 243 PHE A N 1
ATOM 1771 C CA . PHE A 1 243 ? -11.645 12.211 0.105 1.00 87.44 243 PHE A CA 1
ATOM 1772 C C . PHE A 1 243 ? -11.897 11.057 -0.883 1.00 87.44 243 PHE A C 1
ATOM 1774 O O . PHE A 1 243 ? -12.839 11.119 -1.677 1.00 87.44 243 PHE A O 1
ATOM 1781 N N . THR A 1 244 ? -11.056 10.020 -0.850 1.00 91.81 244 THR A N 1
ATOM 1782 C CA . THR A 1 244 ? -11.062 8.938 -1.856 1.00 91.81 244 THR A CA 1
ATOM 1783 C C . THR A 1 244 ? -11.221 7.521 -1.322 1.00 91.81 244 THR A C 1
ATOM 1785 O O . THR A 1 244 ? -11.538 6.646 -2.122 1.00 91.81 244 THR A O 1
ATOM 1788 N N . LEU A 1 245 ? -11.048 7.280 -0.020 1.00 94.25 245 LEU A N 1
ATOM 1789 C CA . LEU A 1 245 ? -11.113 5.926 0.535 1.00 94.25 245 LEU A CA 1
ATOM 1790 C C . LEU A 1 245 ? -12.557 5.422 0.577 1.00 94.25 245 LEU A C 1
ATOM 1792 O O . LEU A 1 245 ? -13.422 6.045 1.182 1.00 94.25 245 LEU A O 1
ATOM 1796 N N . GLU A 1 246 ? -12.800 4.281 -0.048 1.00 95.81 246 GLU A N 1
ATOM 1797 C CA . GLU A 1 246 ? -14.107 3.625 -0.145 1.00 95.81 246 GLU A CA 1
ATOM 1798 C C . GLU A 1 246 ? -14.141 2.379 0.759 1.00 95.81 246 GLU A C 1
ATOM 1800 O O . GLU A 1 246 ? -15.130 2.152 1.457 1.00 95.81 246 GLU A O 1
ATOM 1805 N N . GLU A 1 247 ? -13.036 1.625 0.831 1.00 97.69 247 GLU A N 1
ATOM 1806 C CA . GLU A 1 247 ? -12.913 0.389 1.613 1.00 97.69 247 GLU A CA 1
ATOM 1807 C C . GLU A 1 247 ? -11.688 0.394 2.539 1.00 97.69 247 GLU A C 1
ATOM 1809 O O . GLU A 1 247 ? -10.554 0.635 2.108 1.00 97.69 247 GLU A O 1
ATOM 1814 N N . LEU A 1 248 ? -11.917 0.050 3.810 1.00 97.50 248 LEU A N 1
ATOM 1815 C CA . LEU A 1 248 ? -10.878 -0.229 4.802 1.00 97.50 248 LEU A CA 1
ATOM 1816 C C . LEU A 1 248 ? -11.091 -1.624 5.413 1.00 97.50 248 LEU A C 1
ATOM 1818 O O . LEU A 1 248 ? -12.049 -1.837 6.159 1.00 97.50 248 LEU A O 1
ATOM 1822 N N . ASP A 1 249 ? -10.181 -2.562 5.138 1.00 98.25 249 ASP A N 1
ATOM 1823 C CA . ASP A 1 249 ? -10.180 -3.900 5.749 1.00 98.25 249 ASP A CA 1
ATOM 1824 C C . ASP A 1 249 ? -9.080 -4.006 6.806 1.00 98.25 249 ASP A C 1
ATOM 1826 O O . ASP A 1 249 ? -7.895 -4.043 6.485 1.00 98.25 249 ASP A O 1
ATOM 1830 N N . VAL A 1 250 ? -9.470 -4.075 8.076 1.00 97.81 250 VAL A N 1
ATOM 1831 C CA . VAL A 1 250 ? -8.579 -4.216 9.239 1.00 97.81 250 VAL A CA 1
ATOM 1832 C C . VAL A 1 250 ? -8.929 -5.460 10.060 1.00 97.81 250 VAL A C 1
ATOM 1834 O O . VAL A 1 250 ? -8.687 -5.510 11.268 1.00 97.81 250 VAL A O 1
ATOM 1837 N N . ARG A 1 251 ? -9.505 -6.484 9.423 1.00 98.06 251 ARG A N 1
ATOM 1838 C CA . ARG A 1 251 ? -9.813 -7.762 10.081 1.00 98.06 251 ARG A CA 1
ATOM 1839 C C . ARG A 1 251 ? -8.568 -8.453 10.630 1.00 98.06 251 ARG A C 1
ATOM 1841 O O . ARG A 1 251 ? -7.464 -8.221 10.145 1.00 98.06 251 ARG A O 1
ATOM 1848 N N . ASP A 1 252 ? -8.750 -9.356 11.586 1.00 97.62 252 ASP A N 1
ATOM 1849 C CA . ASP A 1 252 ? -7.677 -10.204 12.128 1.00 97.62 252 ASP A CA 1
ATOM 1850 C C . ASP A 1 252 ? -6.434 -9.409 12.613 1.00 97.62 252 ASP A C 1
ATOM 1852 O O . ASP A 1 252 ? -5.300 -9.826 12.380 1.00 97.62 252 ASP A O 1
ATOM 1856 N N . ASN A 1 253 ? -6.629 -8.233 13.221 1.00 98.12 253 ASN A N 1
ATOM 1857 C CA . ASN A 1 253 ? -5.574 -7.428 13.854 1.00 98.12 253 ASN A CA 1
ATOM 1858 C C . ASN A 1 253 ? -5.698 -7.483 15.398 1.00 98.12 253 ASN A C 1
ATOM 1860 O O . ASN A 1 253 ? -6.354 -8.367 15.946 1.00 98.12 253 ASN A O 1
ATOM 1864 N N . GLU A 1 254 ? -5.056 -6.5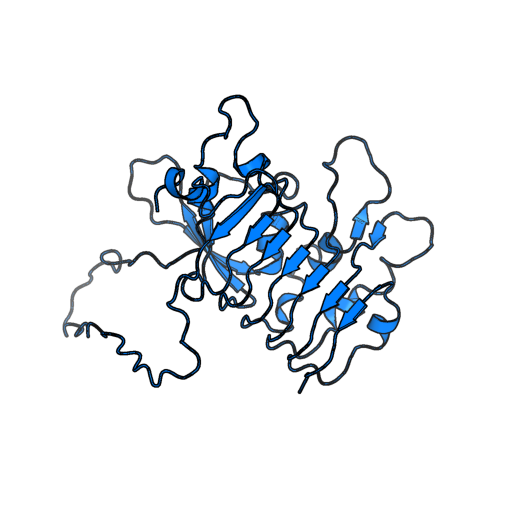54 16.110 1.00 97.50 254 GLU A N 1
ATOM 1865 C CA . GLU A 1 254 ? -5.037 -6.454 17.580 1.00 97.50 254 GLU A CA 1
ATOM 1866 C C . GLU A 1 254 ? -5.810 -5.200 18.059 1.00 97.50 254 GLU A C 1
ATOM 1868 O O . GLU A 1 254 ? -5.446 -4.536 19.035 1.00 97.50 254 GLU A O 1
ATOM 1873 N N . ILE A 1 255 ? -6.838 -4.784 17.301 1.00 96.62 255 ILE A N 1
ATOM 1874 C CA . ILE A 1 255 ? -7.575 -3.535 17.543 1.00 96.62 255 ILE A CA 1
ATOM 1875 C C . ILE A 1 255 ? -8.632 -3.752 18.629 1.00 96.62 255 ILE A C 1
ATOM 1877 O O . ILE A 1 255 ? -9.705 -4.296 18.374 1.00 96.62 255 ILE A O 1
ATOM 1881 N N . VAL A 1 256 ? -8.367 -3.232 19.827 1.00 93.44 256 VAL A N 1
ATOM 1882 C CA . VAL A 1 256 ? -9.281 -3.361 20.979 1.00 93.44 256 VAL A CA 1
ATOM 1883 C C . VAL A 1 256 ? -10.517 -2.461 20.849 1.00 93.44 256 VAL A C 1
ATOM 1885 O O . VAL A 1 256 ? -11.605 -2.814 21.303 1.00 93.44 256 VAL A O 1
ATOM 1888 N N . ALA A 1 257 ? -10.365 -1.277 20.250 1.00 93.06 257 ALA A N 1
ATOM 1889 C CA . ALA A 1 257 ? -11.449 -0.313 20.091 1.00 93.06 257 ALA A CA 1
ATOM 1890 C C . ALA A 1 257 ? -11.273 0.537 18.829 1.00 93.06 257 ALA A C 1
ATOM 1892 O O . ALA A 1 257 ? -10.177 1.011 18.526 1.00 93.06 257 ALA A O 1
ATOM 1893 N N . LEU A 1 258 ? -12.376 0.776 18.117 1.00 92.75 258 LEU A N 1
ATOM 1894 C CA . LEU A 1 258 ? -12.399 1.687 16.976 1.00 92.75 258 LEU A CA 1
ATOM 1895 C C . LEU A 1 258 ? -12.545 3.136 17.464 1.00 92.75 258 LEU A C 1
ATOM 1897 O O . LEU A 1 258 ? -13.445 3.419 18.264 1.00 92.75 258 LEU A O 1
ATOM 1901 N N . PRO A 1 259 ? -11.725 4.080 16.971 1.00 91.31 259 PRO A N 1
ATOM 1902 C CA . PRO A 1 259 ? -11.899 5.488 17.292 1.00 91.31 259 PRO A CA 1
ATOM 1903 C C . PRO A 1 259 ? -13.284 5.984 16.840 1.00 91.31 259 PRO A C 1
ATOM 1905 O O . PRO A 1 259 ? -13.634 5.795 15.674 1.00 91.31 259 PRO A O 1
ATOM 1908 N N . PRO A 1 260 ? -14.062 6.694 17.684 1.00 88.44 260 PRO A N 1
ATOM 1909 C CA . PRO A 1 260 ? -15.404 7.160 17.316 1.00 88.44 260 PRO A CA 1
ATOM 1910 C C . PRO A 1 260 ? -15.436 8.011 16.040 1.00 88.44 260 PRO A C 1
ATOM 1912 O O . PRO A 1 260 ? -16.384 7.947 15.262 1.00 88.44 260 PRO A O 1
ATOM 1915 N N . LYS A 1 261 ? -14.366 8.782 15.795 1.00 86.62 261 LYS A N 1
ATOM 1916 C CA . LYS A 1 261 ? -14.218 9.616 14.596 1.00 86.62 261 LYS A CA 1
ATOM 1917 C C . LYS A 1 261 ? -14.151 8.810 13.298 1.00 86.62 261 LYS A C 1
ATOM 1919 O O . LYS A 1 261 ? -14.498 9.352 12.255 1.00 86.62 261 LYS A O 1
ATOM 1924 N N . LEU A 1 262 ? -13.737 7.543 13.348 1.00 87.06 262 LEU A N 1
ATOM 1925 C CA . LEU A 1 262 ? -13.710 6.675 12.171 1.00 87.06 262 LEU A CA 1
ATOM 1926 C C . LEU A 1 262 ? -15.127 6.436 11.629 1.00 87.06 262 LEU A C 1
ATOM 1928 O O . LEU A 1 262 ? -15.319 6.389 10.422 1.00 87.06 262 LEU A O 1
ATOM 1932 N N . GLY A 1 263 ? -16.138 6.401 12.505 1.00 85.38 263 GLY A N 1
ATOM 1933 C CA . GLY A 1 263 ? -17.547 6.304 12.106 1.00 85.38 263 GLY A CA 1
ATOM 1934 C C . GLY A 1 263 ? -18.095 7.543 11.385 1.00 85.38 263 GLY A C 1
ATOM 1935 O O . GLY A 1 263 ? -19.222 7.513 10.906 1.00 85.38 263 GLY A O 1
ATOM 1936 N N . MET A 1 264 ? -17.327 8.637 11.310 1.00 85.31 264 MET A N 1
ATOM 1937 C CA . MET A 1 264 ? -17.690 9.838 10.548 1.00 85.31 264 MET A CA 1
ATOM 1938 C C . MET A 1 264 ? -17.113 9.840 9.128 1.00 85.31 264 MET A C 1
ATOM 1940 O O . MET A 1 264 ? -17.385 10.764 8.361 1.00 85.31 264 MET A O 1
ATOM 1944 N N . TRP A 1 265 ? -16.268 8.865 8.792 1.00 86.75 265 TRP A N 1
ATOM 1945 C CA . TRP A 1 265 ? -15.657 8.780 7.473 1.00 86.75 265 TRP A CA 1
ATOM 1946 C C . TRP A 1 265 ? -16.685 8.269 6.458 1.00 86.75 265 TRP A C 1
ATOM 1948 O O . TRP A 1 265 ? -17.435 7.346 6.780 1.00 86.75 265 TRP A O 1
ATOM 1958 N N . PRO A 1 266 ? -16.730 8.821 5.233 1.00 88.62 266 PRO A N 1
ATOM 1959 C CA . PRO A 1 266 ? -17.666 8.400 4.196 1.00 88.62 266 PRO A CA 1
ATOM 1960 C C . PRO A 1 266 ? -17.164 7.119 3.506 1.00 88.62 266 PRO A C 1
ATOM 1962 O O . PRO A 1 266 ? -17.011 7.084 2.290 1.00 88.62 266 PRO A O 1
ATOM 1965 N N . LEU A 1 267 ? -16.857 6.091 4.301 1.00 91.81 267 LEU A N 1
ATOM 1966 C CA . LEU A 1 267 ? -16.492 4.762 3.817 1.00 91.81 267 LEU A CA 1
ATOM 1967 C C . LEU A 1 267 ? -17.745 4.043 3.318 1.00 91.81 267 LEU A C 1
ATOM 1969 O O . LEU A 1 267 ? -18.795 4.095 3.961 1.00 91.81 267 LEU A O 1
ATOM 1973 N N . GLU A 1 268 ? -17.616 3.325 2.210 1.00 95.12 268 GLU A N 1
ATOM 1974 C CA . GLU A 1 268 ? -18.649 2.399 1.749 1.00 95.12 268 GLU A CA 1
ATOM 1975 C C . GLU A 1 268 ? -18.568 1.081 2.524 1.00 95.12 268 GLU A C 1
ATOM 1977 O O . GLU A 1 268 ? -19.592 0.494 2.877 1.00 95.12 268 GLU A O 1
ATOM 1982 N N . VAL A 1 269 ? -17.342 0.632 2.821 1.00 96.94 269 VAL A N 1
ATOM 1983 C CA . VAL A 1 269 ? -17.073 -0.651 3.471 1.00 96.94 269 VAL A CA 1
ATOM 1984 C C . VAL A 1 269 ? -15.996 -0.500 4.551 1.00 96.94 269 VAL A C 1
ATOM 1986 O O . VAL A 1 269 ? -14.894 -0.012 4.306 1.00 96.94 269 VAL A O 1
ATOM 1989 N N . LEU A 1 270 ? -16.305 -0.970 5.761 1.00 96.50 270 LEU A N 1
ATOM 1990 C CA . LEU A 1 270 ? -15.364 -1.085 6.876 1.00 96.50 270 LEU A CA 1
ATOM 1991 C C . LEU A 1 270 ? -15.428 -2.513 7.432 1.00 96.50 270 LEU A C 1
ATOM 1993 O O . LEU A 1 270 ? -16.449 -2.911 7.992 1.00 96.50 270 LEU A O 1
ATOM 1997 N N . LEU A 1 271 ? -14.347 -3.281 7.279 1.00 97.38 271 LEU A N 1
ATOM 1998 C CA . LEU A 1 271 ? -14.262 -4.670 7.742 1.00 97.38 271 LEU A CA 1
ATOM 1999 C C . LEU A 1 271 ? -13.361 -4.755 8.979 1.00 97.38 271 LEU A C 1
ATOM 2001 O O . LEU A 1 271 ? -12.181 -4.417 8.914 1.00 97.38 271 LEU A O 1
ATOM 2005 N N . VAL A 1 272 ? -13.915 -5.204 10.109 1.00 96.56 272 VAL A N 1
ATOM 2006 C CA . VAL A 1 272 ? -13.259 -5.149 11.438 1.00 96.56 272 VAL A CA 1
ATOM 2007 C C . VAL A 1 272 ? -13.378 -6.449 12.247 1.00 96.56 272 VAL A C 1
ATOM 2009 O O . VAL A 1 272 ? -12.971 -6.503 13.404 1.00 96.56 272 VAL A O 1
ATOM 2012 N N . ASP A 1 273 ? -13.938 -7.509 11.672 1.00 95.81 273 ASP A N 1
ATOM 2013 C CA . ASP A 1 273 ? -14.081 -8.808 12.339 1.00 95.81 273 ASP A CA 1
ATOM 2014 C C . ASP A 1 273 ? -12.728 -9.465 12.682 1.00 95.81 273 ASP A C 1
ATOM 2016 O O . ASP A 1 273 ? -11.730 -9.273 11.989 1.00 95.81 273 ASP A O 1
ATOM 2020 N N . GLY A 1 274 ? -12.693 -10.288 13.735 1.00 94.06 274 GLY A N 1
ATOM 2021 C CA . GLY A 1 274 ? -11.518 -11.105 14.081 1.00 94.06 274 GLY A CA 1
ATOM 2022 C C . GLY A 1 274 ? -10.396 -10.376 14.829 1.00 94.06 274 GLY A C 1
ATOM 2023 O O . GLY A 1 274 ? -9.348 -10.972 15.059 1.00 94.06 274 GLY A O 1
ATOM 2024 N N . ASN A 1 275 ? -10.606 -9.118 15.225 1.00 94.19 275 ASN A N 1
ATOM 2025 C CA . ASN A 1 275 ? -9.687 -8.396 16.106 1.00 94.19 275 ASN A CA 1
ATOM 2026 C C . ASN A 1 275 ? -9.677 -8.983 17.532 1.00 94.19 275 ASN A C 1
ATOM 2028 O O . ASN A 1 275 ? -10.742 -9.344 18.046 1.00 94.19 275 ASN A O 1
ATOM 2032 N N . VAL A 1 276 ? -8.492 -9.074 18.153 1.00 84.44 276 VAL A N 1
ATOM 2033 C CA . VAL A 1 276 ? -8.269 -9.640 19.505 1.00 84.44 276 VAL A CA 1
ATOM 2034 C C . VAL A 1 276 ? -7.548 -8.698 20.457 1.00 84.44 276 VAL A C 1
ATOM 2036 O O . VAL A 1 276 ? -6.746 -7.868 19.982 1.00 84.44 276 VAL A O 1
#

Foldseek 3Di:
DALQVQCDPVQADLVQLAGADDAQDPPPPVPDPDPPPPPPPDDDDDDDDDPDDPPPDDDPQAADVLVSPQVHADVVNPDDGSLQSHAHYAHANNQSHQAHEEAQPDPLDLQCASRARHAYYHCHNNQYEQWGKYWHDYDDDPDDDGTDIDIGGPLVNCSSRYVQYAAYHPAQYAYELCSQDDDPPDDRSCCSQFKDWADDPPPGPGHNHYAEYHHHNYAYAADVSVLVSPDVQVDPDDGTIDGHYAYDAHAQYQHPDYDPSVVVDNHNYYHYYNHD